Protein 6HG6 (pdb70)

Secondary structure (DSSP, 8-state):
-----TTTTSS--EEESTTSS-EEESEEEE-SSS-STTS-HHHHHHHHHHHHHTT--EEE--TT-TTTTTHHHHHHHHHIIIIIGGGGGG-EEEEEESS--SSSTTSSSS-HHHHHHHHHHHHHHHT-S-EEEEEE-S--TTS-HHHHHHHHHHHHHTTSEEEEEEES--HHHHHHHHHHHHHTT--EEEEEEE-BTTB-HHHHSSHHHHHHHTT-EEEEE-TTTTTTTSSTT------HHHHHHHHHHHHHHHHTT--HHHHHHHHHTSSTT--EEEE--SSHHHHHHHGGGGG-----HHHHHHHHHHH--

InterPro domains:
  IPR005399 Potassium channel, voltage-dependent, beta subunit, KCNAB-related [PTHR43150] (3-328)
  IPR023210 NADP-dependent oxidoreductase domain [PF00248] (28-329)
  IPR036812 NAD(P)-dependent oxidoreductase domain superfamily [G3DSA:3.20.20.100] (15-331)
  IPR036812 NAD(P)-dependent oxidoreductase domain superfamily [SSF51430] (13-329)

Nearest PDB structures (foldseek):
  6hg6-assembly1_A  TM=1.003E+00  e=7.720E-64  Clostridium beijerinckii
  3n6q-assembly1_C  TM=9.900E-01  e=1.114E-44  Escherichia coli DH5[alpha]
  4ast-assembly1_E  TM=9.911E-01  e=2.943E-44  Escherichia coli K-12
  4ast-assembly1_D  TM=9.892E-01  e=5.518E-44  Escherichia coli K-12
  4ast-assembly1_A  TM=9.847E-01  e=2.581E-43  Escherichia coli K-12

Radius of gyration: 19.07 Å; Cα contacts (8 Å, |Δi|>4): 648; chains: 1; bounding box: 57×48×45 Å

Sequence (313 aa):
KYQASKNRYNEMKYSKCGESGLKLPMISFGLWHNFGSNADYNNMKELCFTAFDNGITHFDLANNYGPVPGSAEEENFGRILRDDLATYRDELLISTKAGYKMWEGPYGDFGSRKYILASLDQSLKKRMGLEEYVDIFYHHRMDPDTPLEEESMMALDTAVKSSGKALYAGISNYNGETMEKAAAILNNEELKCPFVINQNRYSIFDRTIENNGLKRAAKENGKGIIAFSSPLAQGTLTDKYLSGILTEKKLEQIRRLNNIALNRGQTLAQMALSWVLKDSEVTSVLIGASKPSQIIENVGIVHKIGFTDEELMMIDEISSAN

CATH classification: 3.20.20.100

Structure (mmCIF, N/CA/C/O backbone):
data_6HG6
#
_entry.id   6HG6
#
_cell.length_a   109.165
_cell.length_b   109.165
_cell.length_c   72.157
_cell.angle_alpha   90.00
_cell.angle_beta   90.00
_cell.angle_gamma   90.00
#
_symmetry.space_group_name_H-M   'I 4'
#
loop_
_entity.id
_entity.type
_entity.pdbx_description
1 polymer 'L-glyceraldehyde 3-phosphate reductase'
2 non-polymer 'NADPH DIHYDRO-NICOTINAMIDE-ADENINE-DINUCLEOTIDE PHOSPHATE'
3 non-polymer 1,2-ETHANEDIOL
4 water water
#
loop_
_atom_site.group_PDB
_atom_site.id
_atom_site.type_symbol
_atom_site.label_atom_id
_atom_site.label_alt_id
_atom_site.label_comp_id
_atom_site.label_asym_id
_atom_site.label_entity_id
_atom_site.label_seq_id
_atom_site.pdbx_PDB_ins_code
_atom_site.Cartn_x
_atom_site.Cartn_y
_atom_site.Cartn_z
_atom_site.occupancy
_atom_site.B_iso_or_equiv
_atom_site.auth_seq_id
_atom_site.auth_comp_id
_atom_site.auth_asym_id
_atom_site.auth_atom_id
_atom_site.pdbx_PDB_model_num
ATOM 1 N N . LYS A 1 2 ? 75.555 73.953 22.068 1.00 53.22 2 LYS A N 1
ATOM 2 C CA . LYS A 1 2 ? 76.836 74.713 22.284 1.00 53.45 2 LYS A CA 1
ATOM 3 C C . LYS A 1 2 ? 77.399 75.136 20.921 1.00 49.07 2 LYS A C 1
ATOM 4 O O . LYS A 1 2 ? 77.762 76.320 20.789 1.00 50.43 2 LYS A O 1
ATOM 10 N N . TYR A 1 3 ? 77.498 74.218 19.949 1.00 44.92 3 TYR A N 1
ATOM 11 C CA . TYR A 1 3 ? 77.970 74.588 18.587 1.00 40.15 3 TYR A CA 1
ATOM 12 C C . TYR A 1 3 ? 76.906 75.457 17.926 1.00 38.73 3 TYR A C 1
ATOM 13 O O . TYR A 1 3 ? 75.765 75.072 17.889 1.00 38.20 3 TYR A O 1
ATOM 22 N N . GLN A 1 4 ? 77.307 76.604 17.417 1.00 38.42 4 GLN A N 1
ATOM 23 C CA . GLN A 1 4 ? 76.420 77.507 16.643 1.00 37.50 4 GLN A CA 1
ATOM 24 C C . GLN A 1 4 ? 77.194 77.848 15.384 1.00 33.98 4 GLN A C 1
ATOM 25 O O . GLN A 1 4 ? 78.308 78.368 15.496 1.00 32.05 4 GLN A O 1
ATOM 31 N N . ALA A 1 5 ? 76.626 77.480 14.250 1.00 30.74 5 ALA A N 1
ATOM 32 C CA . ALA A 1 5 ? 77.277 77.647 12.947 1.00 29.76 5 ALA A CA 1
ATOM 33 C C . ALA A 1 5 ? 77.576 79.127 12.779 1.00 30.24 5 ALA A C 1
ATOM 34 O O . ALA A 1 5 ? 76.825 79.968 13.300 1.00 30.64 5 ALA A O 1
ATOM 36 N N . SER A 1 6 ? 78.733 79.406 12.202 1.00 30.02 6 SER A N 1
ATOM 37 C CA . SER A 1 6 ? 79.180 80.776 11.923 1.00 31.48 6 SER A CA 1
ATOM 38 C C . SER A 1 6 ? 78.124 81.513 11.086 1.00 31.89 6 SER A C 1
ATOM 39 O O . SER A 1 6 ? 77.739 80.993 10.051 1.00 29.63 6 SER A O 1
ATOM 42 N N . LYS A 1 7 ? 77.760 82.727 11.481 1.00 34.97 7 LYS A N 1
ATOM 43 C CA . LYS A 1 7 ? 76.837 83.576 10.695 1.00 37.19 7 LYS A CA 1
ATOM 44 C C . LYS A 1 7 ? 77.486 83.957 9.353 1.00 36.32 7 LYS A C 1
ATOM 45 O O . LYS A 1 7 ? 76.756 84.284 8.428 1.00 37.26 7 LYS A O 1
ATOM 51 N N . ASN A 1 8 ? 78.804 83.863 9.220 1.00 35.06 8 ASN A N 1
ATOM 52 C CA . ASN A 1 8 ? 79.532 84.230 7.975 1.00 34.53 8 ASN A CA 1
ATOM 53 C C . ASN A 1 8 ? 79.731 83.018 7.064 1.00 31.22 8 ASN A C 1
ATOM 54 O O . ASN A 1 8 ? 80.404 83.152 6.052 1.00 30.33 8 ASN A O 1
ATOM 59 N N . ARG A 1 9 ? 79.141 81.864 7.357 1.00 27.90 9 ARG A N 1
ATOM 60 C CA . ARG A 1 9 ? 79.496 80.617 6.636 1.00 26.27 9 ARG A CA 1
ATOM 61 C C . ARG A 1 9 ? 79.135 80.653 5.152 1.00 25.80 9 ARG A C 1
ATOM 62 O O . ARG A 1 9 ? 79.761 79.914 4.427 1.00 25.23 9 ARG A O 1
ATOM 70 N N . TYR A 1 10 ? 78.248 81.535 4.675 1.00 26.39 10 TYR A N 1
ATOM 71 C CA . TYR A 1 10 ? 77.923 81.568 3.231 1.00 26.34 10 TYR A CA 1
ATOM 72 C C . TYR A 1 10 ? 78.593 82.764 2.552 1.00 28.90 10 TYR A C 1
ATOM 73 O O . TYR A 1 10 ? 78.324 82.991 1.392 1.00 29.94 10 TYR A O 1
ATOM 82 N N . ASN A 1 11 ? 79.479 83.474 3.225 1.00 31.27 11 ASN A N 1
ATOM 83 C CA . ASN A 1 11 ? 80.063 84.720 2.666 1.00 33.73 11 ASN A CA 1
ATOM 84 C C . ASN A 1 11 ? 81.139 84.477 1.606 1.00 34.38 11 ASN A C 1
ATOM 85 O O . ASN A 1 11 ? 81.288 85.370 0.748 1.00 34.85 11 ASN A O 1
ATOM 90 N N . GLU A 1 12 ? 81.846 83.350 1.617 1.00 33.68 12 GLU A N 1
ATOM 91 C CA . GLU A 1 12 ? 83.033 83.181 0.734 1.00 35.65 12 GLU A CA 1
ATOM 92 C C . GLU A 1 12 ? 82.915 81.974 -0.179 1.00 32.94 12 GLU A C 1
ATOM 93 O O . GLU A 1 12 ? 83.341 82.061 -1.332 1.00 33.11 12 GLU A O 1
ATOM 99 N N . MET A 1 13 ? 82.410 80.860 0.334 1.00 30.39 13 MET A N 1
ATOM 100 C CA . MET A 1 13 ? 82.377 79.620 -0.460 1.00 28.22 13 MET A CA 1
ATOM 101 C C . MET A 1 13 ? 81.570 79.882 -1.737 1.00 28.32 13 MET A C 1
ATOM 102 O O . MET A 1 13 ? 80.617 80.652 -1.694 1.00 27.68 13 MET A O 1
ATOM 107 N N . LYS A 1 14 ? 81.942 79.277 -2.851 1.00 28.50 14 LYS A N 1
ATOM 108 C CA . LYS A 1 14 ? 81.123 79.298 -4.090 1.00 29.09 14 LYS A CA 1
ATOM 109 C C . LYS A 1 14 ? 80.383 77.964 -4.219 1.00 26.15 14 LYS A C 1
ATOM 110 O O . LYS A 1 14 ? 80.898 76.941 -3.749 1.00 24.49 14 LYS A O 1
ATOM 116 N N . TYR A 1 15 ? 79.196 77.994 -4.817 1.00 24.55 15 TYR A N 1
ATOM 117 C CA . TYR A 1 15 ? 78.279 76.841 -4.984 1.00 23.28 15 TYR A CA 1
ATOM 118 C C . TYR A 1 15 ? 78.010 76.662 -6.469 1.00 23.78 15 TYR A C 1
ATOM 119 O O . TYR A 1 15 ? 77.839 77.686 -7.177 1.00 25.84 15 TYR A O 1
ATOM 128 N N . SER A 1 16 ? 78.064 75.425 -6.945 1.00 23.13 16 SER A N 1
ATOM 129 C CA . SER A 1 16 ? 77.957 75.114 -8.387 1.00 23.11 16 SER A CA 1
ATOM 130 C C . SER A 1 16 ? 76.846 74.107 -8.614 1.00 21.87 16 SER A C 1
ATOM 131 O O . SER A 1 16 ? 76.754 73.124 -7.873 1.00 20.83 16 SER A O 1
ATOM 134 N N . LYS A 1 17 ? 76.086 74.342 -9.675 1.00 23.08 17 LYS A N 1
ATOM 135 C CA . LYS A 1 17 ? 75.051 73.394 -10.090 1.00 23.16 17 LYS A CA 1
ATOM 136 C C . LYS A 1 17 ? 75.688 72.053 -10.464 1.00 22.99 17 LYS A C 1
ATOM 137 O O . LYS A 1 17 ? 76.753 72.018 -11.107 1.00 24.04 17 LYS A O 1
ATOM 143 N N . CYS A 1 18 ? 75.017 71.007 -10.076 1.00 22.97 18 CYS A N 1
ATOM 144 C CA . CYS A 1 18 ? 75.331 69.607 -10.427 1.00 23.68 18 CYS A CA 1
ATOM 145 C C . CYS A 1 18 ? 74.903 69.381 -11.869 1.00 24.28 18 CYS A C 1
ATOM 146 O O . CYS A 1 18 ? 73.803 68.884 -12.068 1.00 24.14 18 CYS A O 1
ATOM 149 N N . GLY A 1 19 ? 75.758 69.745 -12.830 1.00 25.69 19 GLY A N 1
ATOM 150 C CA . GLY A 1 19 ? 75.363 69.739 -14.239 1.00 27.66 19 GLY A CA 1
ATOM 151 C C . GLY A 1 19 ? 74.154 70.652 -14.441 1.00 29.35 19 GLY A C 1
ATOM 152 O O . GLY A 1 19 ? 74.231 71.821 -14.036 1.00 30.03 19 GLY A O 1
ATOM 153 N N . GLU A 1 20 ? 73.056 70.136 -14.990 1.00 29.85 20 GLU A N 1
ATOM 154 C CA . GLU A 1 20 ? 71.870 70.960 -15.341 1.00 32.07 20 GLU A CA 1
ATOM 155 C C . GLU A 1 20 ? 70.984 71.196 -14.104 1.00 30.43 20 GLU A C 1
ATOM 156 O O . GLU A 1 20 ? 70.234 72.157 -14.105 1.00 33.53 20 GLU A O 1
ATOM 162 N N . SER A 1 21 ? 71.156 70.439 -13.048 1.00 26.79 21 SER A N 1
ATOM 163 C CA . SER A 1 21 ? 70.299 70.457 -11.836 1.00 24.82 21 SER A CA 1
ATOM 164 C C . SER A 1 21 ? 70.358 71.770 -11.053 1.00 25.04 21 SER A C 1
ATOM 165 O O . SER A 1 21 ? 71.422 72.458 -11.022 1.00 25.78 21 SER A O 1
ATOM 168 N N . GLY A 1 22 ? 69.283 72.047 -10.313 1.00 23.08 22 GLY A N 1
ATOM 169 C CA . GLY A 1 22 ? 69.236 73.156 -9.355 1.00 22.68 22 GLY A CA 1
ATOM 170 C C . GLY A 1 22 ? 69.951 72.788 -8.062 1.00 21.17 22 GLY A C 1
ATOM 171 O O . GLY A 1 22 ? 70.106 73.660 -7.216 1.00 21.14 22 GLY A O 1
ATOM 172 N N . LEU A 1 23 ? 70.373 71.530 -7.914 1.00 19.78 23 LEU A N 1
ATOM 173 C CA . LEU A 1 23 ? 71.135 71.096 -6.730 1.00 19.28 23 LEU A CA 1
ATOM 174 C C . LEU A 1 23 ? 72.545 71.682 -6.863 1.00 20.57 23 LEU A C 1
ATOM 175 O O . LEU A 1 23 ? 73.239 71.348 -7.831 1.00 21.19 23 LEU A O 1
ATOM 180 N N . LYS A 1 24 ? 72.973 72.457 -5.885 1.00 20.61 24 LYS A N 1
ATOM 181 C CA . LYS A 1 24 ? 74.324 73.038 -5.922 1.00 21.65 24 LYS A CA 1
ATOM 182 C C . LYS A 1 24 ? 75.194 72.406 -4.860 1.00 22.31 24 LYS A C 1
ATOM 183 O O . LYS A 1 24 ? 74.723 72.155 -3.723 1.00 21.85 24 LYS A O 1
ATOM 189 N N . LEU A 1 25 ? 76.426 72.095 -5.255 1.00 22.17 25 LEU A N 1
ATOM 190 C CA . LEU A 1 25 ? 77.432 71.611 -4.307 1.00 22.26 25 LEU A CA 1
ATOM 191 C C . LEU A 1 25 ? 78.348 72.799 -4.001 1.00 21.51 25 LEU A C 1
ATOM 192 O O . LEU A 1 25 ? 78.603 73.650 -4.856 1.00 22.44 25 LEU A O 1
ATOM 197 N N . PRO A 1 26 ? 78.938 72.849 -2.794 1.00 20.73 26 PRO A N 1
ATOM 198 C CA . PRO A 1 26 ? 80.032 73.782 -2.531 1.00 21.21 26 PRO A CA 1
ATOM 199 C C . PRO A 1 26 ? 81.179 73.339 -3.459 1.00 21.33 26 PRO A C 1
ATOM 200 O O . PRO A 1 26 ? 81.323 72.140 -3.705 1.00 20.17 26 PRO A O 1
ATOM 204 N N . MET A 1 27 ? 82.015 74.260 -3.902 1.00 22.77 27 MET A N 1
ATOM 205 C CA . MET A 1 27 ? 83.131 73.894 -4.799 1.00 24.88 27 MET A CA 1
ATOM 206 C C . MET A 1 27 ? 84.119 73.004 -4.051 1.00 23.38 27 MET A C 1
ATOM 207 O O . MET A 1 27 ? 84.784 72.223 -4.720 1.00 23.54 27 MET A O 1
ATOM 212 N N . ILE A 1 28 ? 84.148 73.093 -2.728 1.00 23.23 28 ILE A N 1
ATOM 213 C CA . ILE A 1 28 ? 84.878 72.149 -1.833 1.00 24.56 28 ILE A CA 1
ATOM 214 C C . ILE A 1 28 ? 83.838 71.376 -1.024 1.00 22.42 28 ILE A C 1
ATOM 215 O O . ILE A 1 28 ? 83.086 72.011 -0.320 1.00 21.32 28 ILE A O 1
ATOM 220 N N . SER A 1 29 ? 83.849 70.050 -1.141 1.00 21.51 29 SER A N 1
ATOM 221 C CA . SER A 1 29 ? 83.035 69.106 -0.352 1.00 20.08 29 SER A CA 1
ATOM 222 C C . SER A 1 29 ? 83.959 68.386 0.620 1.00 20.48 29 SER A C 1
ATOM 223 O O . SER A 1 29 ? 85.184 68.233 0.292 1.00 20.29 29 SER A O 1
ATOM 226 N N . PHE A 1 30 ? 83.382 67.873 1.709 1.00 19.20 30 PHE A N 1
ATOM 227 C CA . PHE A 1 30 ? 84.163 67.231 2.773 1.00 19.75 30 PHE A CA 1
ATOM 228 C C . PHE A 1 30 ? 83.811 65.748 2.822 1.00 18.71 30 PHE A C 1
ATOM 229 O O . PHE A 1 30 ? 82.635 65.399 2.956 1.00 17.60 30 PHE A O 1
ATOM 237 N N . GLY A 1 31 ? 84.829 64.904 2.750 1.00 19.17 31 GLY A N 1
ATOM 238 C CA . GLY A 1 31 ? 84.637 63.446 2.761 1.00 19.18 31 GLY A CA 1
ATOM 239 C C . GLY A 1 31 ? 85.079 62.820 4.059 1.00 19.40 31 GLY A C 1
ATOM 240 O O . GLY A 1 31 ? 86.072 63.304 4.655 1.00 20.39 31 GLY A O 1
ATOM 241 N N . LEU A 1 32 ? 84.411 61.736 4.470 1.00 19.36 32 LEU A N 1
ATOM 242 C CA . LEU A 1 32 ? 84.712 61.074 5.756 1.00 20.65 32 LEU A CA 1
ATOM 243 C C . LEU A 1 32 ? 85.402 59.723 5.531 1.00 22.49 32 LEU A C 1
ATOM 244 O O . LEU A 1 32 ? 85.414 58.883 6.457 1.00 21.90 32 LEU A O 1
ATOM 249 N N . TRP A 1 33 ? 85.992 59.512 4.351 1.00 24.69 33 TRP A N 1
ATOM 250 C CA . TRP A 1 33 ? 86.726 58.258 4.022 1.00 26.78 33 TRP A CA 1
ATOM 251 C C . TRP A 1 33 ? 87.771 57.952 5.085 1.00 28.10 33 TRP A C 1
ATOM 252 O O . TRP A 1 33 ? 87.885 56.762 5.476 1.00 27.67 33 TRP A O 1
ATOM 263 N N . HIS A 1 34 ? 88.533 58.959 5.515 1.00 27.74 34 HIS A N 1
ATOM 264 C CA . HIS A 1 34 ? 89.519 58.793 6.598 1.00 29.93 34 HIS A CA 1
ATOM 265 C C . HIS A 1 34 ? 89.258 59.755 7.753 1.00 28.10 34 HIS A C 1
ATOM 266 O O . HIS A 1 34 ? 88.682 60.833 7.518 1.00 26.78 34 HIS A O 1
ATOM 273 N N . ASN A 1 35 ? 89.680 59.324 8.940 1.00 27.12 35 ASN A N 1
ATOM 274 C CA . ASN A 1 35 ? 89.755 60.071 10.223 1.00 28.14 35 ASN A CA 1
ATOM 275 C C . ASN A 1 35 ? 88.389 60.136 10.917 1.00 25.65 35 ASN A C 1
ATOM 276 O O . ASN A 1 35 ? 88.280 60.903 11.870 1.00 25.18 35 ASN A O 1
ATOM 281 N N . PHE A 1 36 ? 87.413 59.301 10.534 1.00 23.92 36 PHE A N 1
ATOM 282 C CA . PHE A 1 36 ? 86.078 59.251 11.186 1.00 22.89 36 PHE A CA 1
ATOM 283 C C . PHE A 1 36 ? 85.728 57.839 11.649 1.00 22.55 36 PHE A C 1
ATOM 284 O O . PHE A 1 36 ? 84.536 57.566 11.905 1.00 21.95 36 PHE A O 1
ATOM 292 N N . GLY A 1 37 ? 86.734 56.987 11.750 1.00 23.52 37 GLY A N 1
ATOM 293 C CA . GLY A 1 37 ? 86.544 55.568 12.081 1.00 23.85 37 GLY A CA 1
ATOM 294 C C . GLY A 1 37 ? 86.547 55.281 13.564 1.00 25.10 37 GLY A C 1
ATOM 295 O O . GLY A 1 37 ? 86.539 56.200 14.428 1.00 25.64 37 GLY A O 1
ATOM 296 N N . SER A 1 38 ? 86.575 53.995 13.864 1.00 25.75 38 SER A N 1
ATOM 297 C CA . SER A 1 38 ? 86.492 53.457 15.235 1.00 27.39 38 SER A CA 1
ATOM 298 C C . SER A 1 38 ? 87.573 54.044 16.127 1.00 30.35 38 SER A C 1
ATOM 299 O O . SER A 1 38 ? 87.323 54.165 17.336 1.00 32.93 38 SER A O 1
ATOM 302 N N . ASN A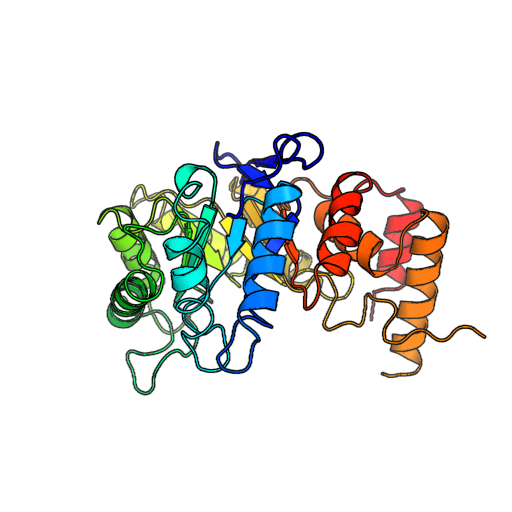 1 39 ? 88.764 54.267 15.567 1.00 32.23 39 ASN A N 1
ATOM 303 C CA . ASN A 1 39 ? 89.976 54.715 16.308 1.00 35.22 39 ASN A CA 1
ATOM 304 C C . ASN A 1 39 ? 90.091 56.243 16.352 1.00 35.05 39 ASN A C 1
ATOM 305 O O . ASN A 1 39 ? 90.999 56.709 17.023 1.00 37.13 39 ASN A O 1
ATOM 310 N N . ALA A 1 40 ? 89.186 56.974 15.702 1.00 34.01 40 ALA A N 1
ATOM 311 C CA . ALA A 1 40 ? 89.219 58.453 15.614 1.00 34.27 40 ALA A CA 1
ATOM 312 C C . ALA A 1 40 ? 88.760 59.077 16.940 1.00 35.32 40 ALA A C 1
ATOM 313 O O . ALA A 1 40 ? 88.009 58.471 17.696 1.00 36.04 40 ALA A O 1
ATOM 315 N N . ASP A 1 41 ? 89.287 60.248 17.242 1.00 36.66 41 ASP A N 1
ATOM 316 C CA . ASP A 1 41 ? 88.916 61.017 18.444 1.00 38.34 41 ASP A CA 1
ATOM 317 C C . ASP A 1 41 ? 87.616 61.762 18.120 1.00 35.67 41 ASP A C 1
ATOM 318 O O . ASP A 1 41 ? 87.586 62.502 17.111 1.00 33.33 41 ASP A O 1
ATOM 323 N N . TYR A 1 42 ? 86.607 61.618 18.961 1.00 35.39 42 TYR A N 1
ATOM 324 C CA . TYR A 1 42 ? 85.269 62.205 18.722 1.00 35.73 42 TYR A CA 1
ATOM 325 C C . TYR A 1 42 ? 85.316 63.746 18.696 1.00 34.89 42 TYR A C 1
ATOM 326 O O . TYR A 1 42 ? 84.657 64.349 17.824 1.00 32.18 42 TYR A O 1
ATOM 335 N N . ASN A 1 43 ? 86.001 64.371 19.644 1.00 36.51 43 ASN A N 1
ATOM 336 C CA . ASN A 1 43 ? 86.138 65.858 19.667 1.00 37.92 43 ASN A CA 1
ATOM 337 C C . ASN A 1 43 ? 86.816 66.355 18.377 1.00 35.73 43 ASN A C 1
ATOM 338 O O . ASN A 1 43 ? 86.353 67.389 17.851 1.00 34.29 43 ASN A O 1
ATOM 343 N N . ASN A 1 44 ? 87.807 65.637 17.828 1.00 34.77 44 ASN A N 1
ATOM 344 C CA . ASN A 1 44 ? 88.461 66.057 16.564 1.00 34.26 44 ASN A CA 1
ATOM 345 C C . ASN A 1 44 ? 87.464 65.922 15.406 1.00 30.59 44 ASN A C 1
ATOM 346 O O . ASN A 1 44 ? 87.434 66.820 14.570 1.00 28.84 44 ASN A O 1
ATOM 351 N N . MET A 1 45 ? 86.695 64.829 15.334 1.00 28.56 45 MET A N 1
ATOM 352 C CA . MET A 1 45 ? 85.727 64.638 14.223 1.00 27.08 45 MET A CA 1
ATOM 353 C C . MET A 1 45 ? 84.706 65.774 14.249 1.00 26.72 45 MET A C 1
ATOM 354 O O . MET A 1 45 ? 84.390 66.294 13.173 1.00 24.85 45 MET A O 1
ATOM 359 N N . LYS A 1 46 ? 84.168 66.090 15.424 1.00 28.42 46 LYS A N 1
ATOM 360 C CA . LYS A 1 46 ? 83.200 67.211 15.565 1.00 30.25 46 LYS A CA 1
ATOM 361 C C . LYS A 1 46 ? 83.829 68.489 15.058 1.00 30.28 46 LYS A C 1
ATOM 362 O O . LYS A 1 46 ? 83.180 69.168 14.264 1.00 28.85 46 LYS A O 1
ATOM 368 N N . GLU A 1 47 ? 85.043 68.805 15.507 1.00 31.80 47 GLU A N 1
ATOM 369 C CA . GLU A 1 47 ? 85.720 70.065 15.127 1.00 32.49 47 GLU A CA 1
ATOM 370 C C . GLU A 1 47 ? 85.939 70.089 13.628 1.00 29.26 47 GLU A C 1
ATOM 371 O O . GLU A 1 47 ? 85.825 71.181 13.031 1.00 28.42 47 GLU A O 1
ATOM 377 N N . LEU A 1 48 ? 86.219 68.951 13.006 1.00 26.97 48 LEU A N 1
ATOM 378 C CA . LEU A 1 48 ? 86.444 68.940 11.541 1.00 25.75 48 LEU A CA 1
ATOM 379 C C . LEU A 1 48 ? 85.125 69.291 10.838 1.00 24.11 48 LEU A C 1
ATOM 380 O O . LEU A 1 48 ? 85.140 70.130 9.919 1.00 23.23 48 LEU A O 1
ATOM 385 N N . CYS A 1 49 ? 84.029 68.701 11.275 1.00 23.59 49 CYS A N 1
ATOM 386 C CA . CYS A 1 49 ? 82.696 68.954 10.672 1.00 22.75 49 CYS A CA 1
ATOM 387 C C . CYS A 1 49 ? 82.291 70.411 10.887 1.00 22.90 49 CYS A C 1
ATOM 388 O O . CYS A 1 49 ? 81.834 71.017 9.938 1.00 21.47 49 CYS A O 1
ATOM 391 N N . PHE A 1 50 ? 82.428 70.911 12.102 1.00 23.50 50 PHE A N 1
ATOM 392 C CA . PHE A 1 50 ? 82.079 72.286 12.471 1.00 24.96 50 PHE A CA 1
ATOM 393 C C . PHE A 1 50 ? 82.928 73.237 11.627 1.00 25.01 50 PHE A C 1
ATOM 394 O O . PHE A 1 50 ? 82.394 74.244 11.120 1.00 24.85 50 PHE A O 1
ATOM 402 N N . THR A 1 51 ? 84.234 72.975 11.512 1.00 24.78 51 THR A N 1
ATOM 403 C CA . THR A 1 51 ? 85.127 73.834 10.702 1.00 25.06 51 THR A CA 1
ATOM 404 C C . THR A 1 51 ? 84.642 73.830 9.251 1.00 23.54 51 THR A C 1
ATOM 405 O O . THR A 1 51 ? 84.535 74.905 8.672 1.00 23.81 51 THR A O 1
ATOM 409 N N . ALA A 1 52 ? 84.293 72.672 8.704 1.00 22.70 52 ALA A N 1
ATOM 410 C CA . ALA A 1 52 ? 83.846 72.538 7.313 1.00 21.54 52 ALA A CA 1
ATOM 411 C C . ALA A 1 52 ? 82.601 73.420 7.102 1.00 21.16 52 ALA A C 1
ATOM 412 O O . ALA A 1 52 ? 82.594 74.289 6.213 1.00 21.14 52 ALA A O 1
ATOM 414 N N . PHE A 1 53 ? 81.587 73.221 7.933 1.00 20.69 53 PHE A N 1
ATOM 415 C CA . PHE A 1 53 ? 80.300 73.941 7.786 1.00 20.67 53 PHE A CA 1
ATOM 416 C C . PHE A 1 53 ? 80.508 75.433 8.023 1.00 21.75 53 PHE A C 1
ATOM 417 O O . PHE A 1 53 ? 79.896 76.241 7.308 1.00 21.71 53 PHE A O 1
ATOM 425 N N . ASP A 1 54 ? 81.333 75.825 8.998 1.00 22.92 54 ASP A N 1
ATOM 426 C CA . ASP A 1 54 ? 81.558 77.253 9.303 1.00 24.55 54 ASP A CA 1
ATOM 427 C C . ASP A 1 54 ? 82.176 77.966 8.099 1.00 24.59 54 ASP A C 1
ATOM 428 O O . ASP A 1 54 ? 82.087 79.184 8.067 1.00 24.95 54 ASP A O 1
ATOM 433 N N . ASN A 1 55 ? 82.859 77.221 7.214 1.00 24.51 55 ASN A N 1
ATOM 434 C CA . ASN A 1 55 ? 83.555 77.755 6.007 1.00 24.93 55 ASN A CA 1
ATOM 435 C C . ASN A 1 55 ? 82.717 77.517 4.749 1.00 24.26 55 ASN A C 1
ATOM 436 O O . ASN A 1 55 ? 83.247 77.677 3.634 1.00 24.53 55 ASN A O 1
ATOM 441 N N . GLY A 1 56 ? 81.447 77.146 4.920 1.00 23.22 56 GLY A N 1
ATOM 442 C CA . GLY A 1 56 ? 80.478 77.023 3.814 1.00 22.27 56 GLY A CA 1
ATOM 443 C C . GLY A 1 56 ? 80.476 75.697 3.133 1.00 21.13 56 GLY A C 1
ATOM 444 O O . GLY A 1 56 ? 79.730 75.558 2.158 1.00 21.11 56 GLY A O 1
ATOM 445 N N . ILE A 1 57 ? 81.196 74.698 3.653 1.00 20.56 57 ILE A N 1
ATOM 446 C CA . ILE A 1 57 ? 81.132 73.328 3.106 1.00 19.75 57 ILE A CA 1
ATOM 447 C C . ILE A 1 57 ? 79.820 72.710 3.594 1.00 19.73 57 ILE A C 1
ATOM 448 O O . ILE A 1 57 ? 79.686 72.396 4.787 1.00 20.19 57 ILE A O 1
ATOM 453 N N . THR A 1 58 ? 78.871 72.540 2.673 1.00 19.46 58 THR A N 1
ATOM 454 C CA . THR A 1 58 ? 77.520 72.067 3.014 1.00 19.71 58 THR A CA 1
ATOM 455 C C . THR A 1 58 ? 77.367 70.595 2.673 1.00 19.48 58 THR A C 1
ATOM 456 O O . THR A 1 58 ? 76.242 70.053 2.888 1.00 21.45 58 THR A O 1
ATOM 460 N N . HIS A 1 59 ? 78.359 70.010 2.030 1.00 18.51 59 HIS A N 1
ATOM 461 C CA . HIS A 1 59 ? 78.250 68.624 1.537 1.00 17.85 59 HIS A CA 1
ATOM 462 C C . HIS A 1 59 ? 79.241 67.742 2.278 1.00 18.13 59 HIS A C 1
ATOM 463 O O . HIS A 1 59 ? 80.445 68.039 2.244 1.00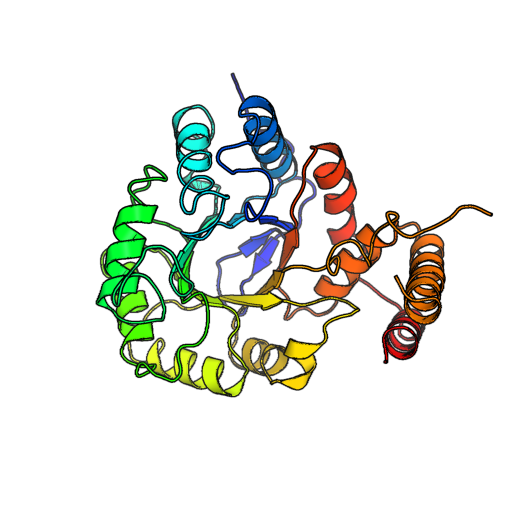 18.63 59 HIS A O 1
ATOM 470 N N . PHE A 1 60 ? 78.697 66.746 2.971 1.00 17.76 60 PHE A N 1
ATOM 471 C CA . PHE A 1 60 ? 79.421 65.688 3.693 1.00 18.63 60 PHE A CA 1
ATOM 472 C C . PHE A 1 60 ? 79.200 64.387 2.935 1.00 17.84 60 PHE A C 1
ATOM 473 O O . PHE A 1 60 ? 78.041 63.964 2.752 1.00 16.71 60 PHE A O 1
ATOM 481 N N . ASP A 1 61 ? 80.302 63.777 2.517 1.00 17.48 61 ASP A N 1
ATOM 482 C CA . ASP A 1 61 ? 80.267 62.550 1.685 1.00 17.48 61 ASP A CA 1
ATOM 483 C C . ASP A 1 61 ? 80.683 61.360 2.537 1.00 17.10 61 ASP A C 1
ATOM 484 O O . ASP A 1 61 ? 81.765 61.361 3.138 1.00 17.18 61 ASP A O 1
ATOM 489 N N . LEU A 1 62 ? 79.810 60.374 2.588 1.00 16.63 62 LEU A N 1
ATOM 490 C CA . LEU A 1 62 ? 80.054 59.097 3.268 1.00 17.52 62 LEU A CA 1
ATOM 491 C C . LEU A 1 62 ? 79.817 57.955 2.302 1.00 16.97 62 LEU A C 1
ATOM 492 O O . LEU A 1 62 ? 79.426 58.162 1.130 1.00 17.53 62 LEU A O 1
ATOM 497 N N . ALA A 1 63 ? 80.101 56.767 2.793 1.00 17.62 63 ALA A N 1
ATOM 498 C CA . ALA A 1 63 ? 79.821 55.491 2.136 1.00 17.09 63 ALA A CA 1
ATOM 499 C C . ALA A 1 63 ? 79.595 54.517 3.284 1.00 16.99 63 ALA A C 1
ATOM 500 O O . ALA A 1 63 ? 80.104 54.729 4.419 1.00 16.31 63 ALA A O 1
ATOM 502 N N . ASN A 1 64 ? 78.890 53.459 2.962 1.00 17.07 64 ASN A N 1
ATOM 503 C CA . ASN A 1 64 ? 78.608 52.422 3.969 1.00 17.21 64 ASN A CA 1
ATOM 504 C C . ASN A 1 64 ? 79.907 51.984 4.653 1.00 18.19 64 ASN A C 1
ATOM 505 O O . ASN A 1 64 ? 79.916 51.863 5.899 1.00 19.66 64 ASN A O 1
ATOM 510 N N . ASN A 1 65 ? 80.954 51.723 3.887 1.00 18.12 65 ASN A N 1
ATOM 511 C CA . ASN A 1 65 ? 82.144 51.012 4.383 1.00 20.47 65 ASN A CA 1
ATOM 512 C C . ASN A 1 65 ? 83.240 51.955 4.877 1.00 20.72 65 ASN A C 1
ATOM 513 O O . ASN A 1 65 ? 84.298 51.416 5.275 1.00 21.06 65 ASN A O 1
ATOM 518 N N . TYR A 1 66 ? 82.984 53.263 4.986 1.00 19.62 66 TYR A N 1
ATOM 519 C CA . TYR A 1 66 ? 84.000 54.188 5.541 1.00 20.72 66 TYR A CA 1
ATOM 520 C C . TYR A 1 66 ? 84.225 53.924 7.018 1.00 20.94 66 TYR A C 1
ATOM 521 O O . TYR A 1 66 ? 83.252 53.678 7.793 1.00 20.76 66 TYR A O 1
ATOM 530 N N . GLY A 1 67 ? 85.496 53.962 7.405 1.00 21.44 67 GLY A N 1
ATOM 531 C CA . GLY A 1 67 ? 85.975 53.742 8.777 1.00 22.54 67 GLY A CA 1
ATOM 532 C C . GLY A 1 67 ? 87.496 53.890 8.781 1.00 24.17 67 GLY A C 1
ATOM 533 O O . GLY A 1 67 ? 88.007 54.940 8.419 1.00 24.03 67 GLY A O 1
ATOM 534 N N . PRO A 1 68 ? 88.272 52.843 9.091 1.00 25.66 68 PRO A N 1
ATOM 535 C CA . PRO A 1 68 ? 87.735 51.557 9.450 1.00 25.80 68 PRO A CA 1
ATOM 536 C C . PRO A 1 68 ? 87.045 51.492 10.794 1.00 27.13 68 PRO A C 1
ATOM 537 O O . PRO A 1 68 ? 87.435 52.176 11.725 1.00 26.22 68 PRO A O 1
ATOM 541 N N . VAL A 1 69 ? 86.630 50.247 10.621 1.00 29.15 69 VAL A N 1
ATOM 542 C CA . VAL A 1 69 ? 85.526 49.327 10.779 1.00 27.69 69 VAL A CA 1
ATOM 543 C C . VAL A 1 69 ? 84.476 49.908 9.846 1.00 24.55 69 VAL A C 1
ATOM 544 O O . VAL A 1 69 ? 84.099 51.070 9.962 1.00 22.41 69 VAL A O 1
ATOM 548 N N . PRO A 1 70 ? 84.105 49.145 8.797 1.00 22.89 70 PRO A N 1
ATOM 549 C CA . PRO A 1 70 ? 83.008 49.550 7.922 1.00 21.44 70 PRO A CA 1
ATOM 550 C C . PRO A 1 70 ? 81.801 49.957 8.763 1.00 20.49 70 PRO A C 1
ATOM 551 O O . PRO A 1 70 ? 81.474 49.225 9.716 1.00 20.02 70 PRO A O 1
ATOM 555 N N . GLY A 1 71 ? 81.213 51.111 8.439 1.00 19.11 71 GLY A N 1
ATOM 556 C CA . GLY A 1 71 ? 80.058 51.671 9.140 1.00 18.49 71 GLY A CA 1
ATOM 557 C C . GLY A 1 71 ? 80.397 52.657 10.251 1.00 18.93 71 GLY A C 1
ATOM 558 O O . GLY A 1 71 ? 79.481 53.381 10.683 1.00 18.99 71 GLY A O 1
ATOM 559 N N . SER A 1 72 ? 81.629 52.681 10.739 1.00 19.16 72 SER A N 1
ATOM 560 C CA . SER A 1 72 ? 82.013 53.534 11.882 1.00 19.86 72 SER A CA 1
ATOM 561 C C . SER A 1 72 ? 81.888 55.008 11.503 1.00 18.69 72 SER A C 1
ATOM 562 O O . SER A 1 72 ? 81.505 55.796 12.373 1.00 19.18 72 SER A O 1
ATOM 565 N N . ALA A 1 73 ? 82.276 55.401 10.302 1.00 18.16 73 ALA A N 1
ATOM 566 C CA . ALA A 1 73 ? 82.196 56.822 9.904 1.00 18.37 73 ALA A CA 1
ATOM 567 C C . ALA A 1 73 ? 80.724 57.259 9.930 1.00 17.46 73 ALA A C 1
ATOM 568 O O . ALA A 1 73 ? 80.420 58.310 10.482 1.00 17.48 73 ALA A O 1
ATOM 570 N N . GLU A 1 74 ? 79.836 56.449 9.383 1.00 17.38 74 GLU A N 1
ATOM 571 C CA . GLU A 1 74 ? 78.372 56.736 9.371 1.00 17.48 74 GLU A CA 1
ATOM 572 C C . GLU A 1 74 ? 77.862 56.861 10.812 1.00 18.43 74 GLU A C 1
ATOM 573 O O . GLU A 1 74 ? 77.119 57.806 11.105 1.00 18.22 74 GLU A O 1
ATOM 579 N N A GLU A 1 75 ? 78.224 55.936 11.697 0.50 19.37 75 GLU A N 1
ATOM 580 N N B GLU A 1 75 ? 78.224 55.922 11.681 0.50 19.89 75 GLU A N 1
ATOM 581 C CA A GLU A 1 75 ? 77.784 55.979 13.111 0.50 20.40 75 GLU A CA 1
ATOM 582 C CA B GLU A 1 75 ? 77.806 55.939 13.099 0.50 21.29 75 GLU A CA 1
ATOM 583 C C A GLU A 1 75 ? 78.316 57.239 13.795 0.50 20.64 75 GLU A C 1
ATOM 584 C C B GLU A 1 75 ? 78.304 57.235 13.751 0.50 21.08 75 GLU A C 1
ATOM 585 O O A GLU A 1 75 ? 77.581 57.873 14.562 0.50 20.34 75 GLU A O 1
ATOM 586 O O B GLU A 1 75 ? 77.513 57.919 14.404 0.50 20.60 75 GLU A O 1
ATOM 597 N N . ASN A 1 76 ? 79.589 57.553 13.585 1.00 20.83 76 ASN A N 1
ATOM 598 C CA . ASN A 1 76 ? 80.184 58.770 14.165 1.00 21.24 76 ASN A CA 1
ATOM 599 C C . ASN A 1 76 ? 79.452 60.022 13.639 1.00 20.58 76 ASN A C 1
ATOM 600 O O . ASN A 1 76 ? 79.135 60.915 14.462 1.00 20.67 76 ASN A O 1
ATOM 605 N N . PHE A 1 77 ? 79.220 60.106 12.344 1.00 19.49 77 PHE A N 1
ATOM 606 C CA . PHE A 1 77 ? 78.520 61.262 11.743 1.00 19.55 77 PHE A CA 1
ATOM 607 C C . PHE A 1 77 ? 77.089 61.306 12.304 1.00 19.64 77 PHE A C 1
ATOM 608 O O . PHE A 1 77 ? 76.572 62.391 12.610 1.00 20.18 77 PHE A O 1
ATOM 616 N N . GLY A 1 78 ? 76.496 60.132 12.528 1.00 19.05 78 GLY A N 1
ATOM 617 C CA . GLY A 1 78 ? 75.156 60.061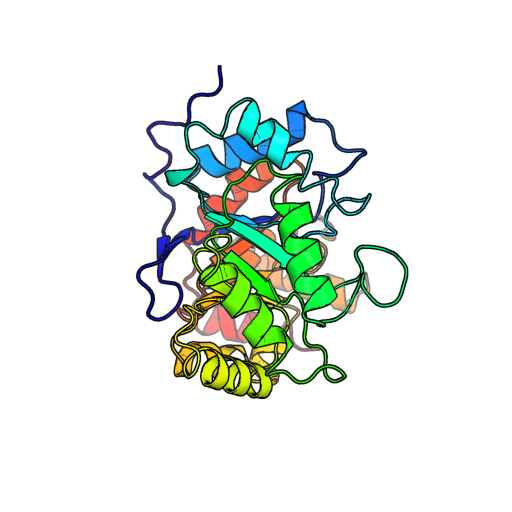 13.131 1.00 19.48 78 GLY A CA 1
ATOM 618 C C . GLY A 1 78 ? 75.155 60.715 14.499 1.00 20.19 78 GLY A C 1
ATOM 619 O O . GLY A 1 78 ? 74.205 61.414 14.847 1.00 20.39 78 GLY A O 1
ATOM 620 N N . ARG A 1 79 ? 76.192 60.474 15.292 1.00 21.95 79 ARG A N 1
ATOM 621 C CA . ARG A 1 79 ? 76.318 61.066 16.630 1.00 23.97 79 ARG A CA 1
ATOM 622 C C . ARG A 1 79 ? 76.539 62.577 16.504 1.00 23.46 79 ARG A C 1
ATOM 623 O O . ARG A 1 79 ? 75.997 63.331 17.324 1.00 23.71 79 ARG A O 1
ATOM 631 N N . ILE A 1 80 ? 77.334 63.018 15.542 1.00 22.35 80 ILE A N 1
ATOM 632 C CA . ILE A 1 80 ? 77.578 64.471 15.379 1.00 23.07 80 ILE A CA 1
ATOM 633 C C . ILE A 1 80 ? 76.246 65.154 14.988 1.00 22.64 80 ILE A C 1
ATOM 634 O O . ILE A 1 80 ? 75.941 66.265 15.519 1.00 23.45 80 ILE A O 1
ATOM 639 N N . LEU A 1 81 ? 75.475 64.504 14.137 1.00 21.73 81 LEU A N 1
ATOM 640 C CA . LEU A 1 81 ? 74.133 65.011 13.741 1.00 23.46 81 LEU A CA 1
ATOM 641 C C . LEU A 1 81 ? 73.240 65.102 14.970 1.00 24.71 81 LEU A C 1
ATOM 642 O O . LEU A 1 81 ? 72.771 66.210 15.292 1.00 25.50 81 LEU A O 1
ATOM 647 N N . ARG A 1 82 ? 73.135 64.020 15.723 1.00 26.05 82 ARG A N 1
ATOM 648 C CA . ARG A 1 82 ? 72.252 63.974 16.907 1.00 28.98 82 ARG A CA 1
ATOM 649 C C . ARG A 1 82 ? 72.669 65.065 17.898 1.00 30.33 82 ARG A C 1
ATOM 650 O O . ARG A 1 82 ? 71.794 65.713 18.492 1.00 30.89 82 ARG A O 1
ATOM 658 N N . ASP A 1 83 ? 73.965 65.232 18.137 1.00 29.75 83 ASP A N 1
ATOM 659 C CA . ASP A 1 83 ? 74.444 66.101 19.223 1.00 32.22 83 ASP A CA 1
ATOM 660 C C . ASP A 1 83 ? 74.451 67.578 18.816 1.00 31.55 83 ASP A C 1
ATOM 661 O O . ASP A 1 83 ? 74.268 68.413 19.697 1.00 31.02 83 ASP A O 1
ATOM 666 N N . ASP A 1 84 ? 74.695 67.892 17.551 1.00 30.03 84 ASP A N 1
ATOM 667 C CA . ASP A 1 84 ? 74.939 69.304 17.179 1.00 31.80 84 ASP A CA 1
ATOM 668 C C . ASP A 1 84 ? 74.463 69.674 15.778 1.00 30.92 84 ASP A C 1
ATOM 669 O O . ASP A 1 84 ? 74.080 70.834 15.616 1.00 33.35 84 ASP A O 1
ATOM 674 N N . LEU A 1 85 ? 74.625 68.822 14.780 1.00 28.29 85 LEU A N 1
ATOM 675 C CA . LEU A 1 85 ? 74.394 69.279 13.385 1.00 28.52 85 LEU A CA 1
ATOM 676 C C . LEU A 1 85 ? 72.969 69.033 12.894 1.00 29.06 85 LEU A C 1
ATOM 677 O O . LEU A 1 85 ? 72.648 69.636 11.853 1.00 28.23 85 LEU A O 1
ATOM 682 N N . ALA A 1 86 ? 72.162 68.199 13.566 1.00 28.87 86 ALA A N 1
ATOM 683 C CA . ALA A 1 86 ? 70.776 67.890 13.116 1.00 28.48 86 ALA A CA 1
ATOM 684 C C . ALA A 1 86 ? 69.997 69.205 12.941 1.00 26.71 86 ALA A C 1
ATOM 685 O O . ALA A 1 86 ? 69.137 69.254 12.045 1.00 25.27 86 ALA A O 1
ATOM 687 N N . THR A 1 87 ? 70.285 70.209 13.758 1.00 27.60 87 THR A N 1
ATOM 688 C CA . THR A 1 87 ? 69.696 71.562 13.699 1.00 28.00 87 THR A CA 1
ATOM 689 C C . THR A 1 87 ? 69.797 72.115 12.262 1.00 25.58 87 THR A C 1
ATOM 690 O O . THR A 1 87 ? 68.926 72.910 11.802 1.00 25.67 87 THR A O 1
ATOM 694 N N . TYR A 1 88 ? 70.882 71.787 11.581 1.00 22.02 88 TYR A N 1
ATOM 695 C CA . TYR A 1 88 ? 71.237 72.323 10.251 1.00 20.85 88 TYR A CA 1
ATOM 696 C C . TYR A 1 88 ? 71.007 71.301 9.161 1.00 18.90 88 TYR A C 1
ATOM 697 O O . TYR A 1 88 ? 71.552 71.479 8.058 1.00 18.79 88 TYR A O 1
ATOM 706 N N . ARG A 1 89 ? 70.263 70.238 9.431 1.00 17.98 89 ARG A N 1
ATOM 707 C CA . ARG A 1 89 ? 70.199 69.131 8.443 1.00 17.43 89 ARG A CA 1
ATOM 708 C C . ARG A 1 89 ? 69.675 69.619 7.088 1.00 17.29 89 ARG A C 1
ATOM 709 O O . ARG A 1 89 ? 70.149 69.096 6.041 1.00 17.05 89 ARG A O 1
ATOM 717 N N . ASP A 1 90 ? 68.762 70.591 7.076 1.00 17.79 90 ASP A N 1
ATOM 718 C CA . ASP A 1 90 ? 68.188 71.030 5.779 1.00 17.63 90 ASP A CA 1
ATOM 719 C C . ASP A 1 90 ? 69.165 71.959 5.032 1.00 18.32 90 ASP A C 1
ATOM 720 O O . ASP A 1 90 ? 68.866 72.367 3.933 1.00 18.13 90 ASP A O 1
ATOM 725 N N . GLU A 1 91 ? 70.261 72.340 5.665 1.00 18.25 91 GLU A N 1
ATOM 726 C CA . GLU A 1 91 ? 71.342 73.097 5.025 1.00 18.86 91 GLU A CA 1
ATOM 727 C C . GLU A 1 91 ? 72.446 72.148 4.581 1.00 18.43 91 GLU A C 1
ATOM 728 O O . GLU A 1 91 ? 73.455 72.675 4.060 1.00 18.36 91 GLU A O 1
ATOM 734 N N . LEU A 1 92 ? 72.322 70.843 4.808 1.00 17.67 92 LEU A N 1
ATOM 735 C CA . LEU A 1 92 ? 73.428 69.915 4.480 1.00 18.32 92 LEU A CA 1
ATOM 736 C C . LEU A 1 92 ? 73.029 68.990 3.354 1.00 17.25 92 LEU A C 1
ATOM 737 O O . LEU A 1 92 ? 71.881 68.615 3.271 1.00 16.59 92 LEU A O 1
ATOM 742 N N . LEU A 1 93 ? 73.983 68.612 2.532 1.00 17.17 93 LEU A N 1
ATOM 743 C CA . LEU A 1 93 ? 73.804 67.490 1.602 1.00 16.87 93 LEU A CA 1
ATOM 744 C C . LEU A 1 93 ? 74.643 66.349 2.145 1.00 15.92 93 LEU A C 1
ATOM 745 O O . LEU A 1 93 ? 75.893 66.496 2.327 1.00 16.01 93 LEU A O 1
ATOM 750 N N . ILE A 1 94 ? 73.972 65.263 2.467 1.00 14.89 94 ILE A N 1
ATOM 751 C CA . ILE A 1 94 ? 74.617 64.063 3.004 1.00 15.00 94 ILE A CA 1
ATOM 752 C C . ILE A 1 94 ? 74.471 62.957 1.979 1.00 15.74 94 ILE A C 1
ATOM 753 O O . ILE A 1 94 ? 73.359 62.703 1.488 1.00 15.70 94 ILE A O 1
ATOM 758 N N . SER A 1 95 ? 75.566 62.320 1.641 1.00 16.06 95 SER A N 1
ATOM 759 C CA . SER A 1 95 ? 75.517 61.184 0.707 1.00 16.90 95 SER A CA 1
ATOM 760 C C . SER A 1 95 ? 75.876 59.889 1.442 1.00 17.70 95 SER A C 1
ATOM 761 O O . SER A 1 95 ? 76.592 59.906 2.466 1.00 18.76 95 SER A O 1
ATOM 764 N N . THR A 1 96 ? 75.463 58.781 0.859 1.00 16.43 96 THR A N 1
ATOM 765 C CA . THR A 1 96 ? 76.104 57.491 1.181 1.00 16.54 96 THR A CA 1
ATOM 766 C C . THR A 1 96 ? 76.081 56.649 -0.101 1.00 15.69 96 THR A C 1
ATOM 767 O O . THR A 1 96 ? 75.594 57.129 -1.154 1.00 15.84 96 THR A O 1
ATOM 771 N N . LYS A 1 97 ? 76.649 55.465 -0.027 1.00 15.61 97 LYS A N 1
ATOM 772 C CA . LYS A 1 97 ? 76.893 54.615 -1.193 1.00 16.15 97 LYS A CA 1
ATOM 773 C C . LYS A 1 97 ? 76.857 53.157 -0.757 1.00 16.54 97 LYS A C 1
ATOM 774 O O . LYS A 1 97 ? 77.077 52.860 0.416 1.00 16.41 97 LYS A O 1
ATOM 780 N N . ALA A 1 98 ? 76.616 52.311 -1.741 1.00 16.91 98 ALA A N 1
ATOM 781 C CA . ALA A 1 98 ? 76.726 50.850 -1.637 1.00 16.30 98 ALA A CA 1
ATOM 782 C C . ALA A 1 98 ? 77.291 50.352 -2.965 1.00 16.88 98 ALA A C 1
ATOM 783 O O . ALA A 1 98 ? 76.890 50.874 -4.057 1.00 16.26 98 ALA A O 1
ATOM 785 N N . GLY A 1 99 ? 78.211 49.406 -2.906 1.00 17.54 99 GLY A N 1
ATOM 786 C CA . GLY A 1 99 ? 78.765 48.799 -4.131 1.00 18.36 99 GLY A CA 1
ATOM 787 C C . GLY A 1 99 ? 80.126 48.169 -3.950 1.00 19.56 99 GLY A C 1
ATOM 788 O O . GLY A 1 99 ? 80.499 47.302 -4.779 1.00 20.56 99 GLY A O 1
ATOM 789 N N . TYR A 1 100 ? 80.855 48.562 -2.903 1.00 19.71 100 TYR A N 1
ATOM 790 C CA . TYR A 1 100 ? 82.099 47.912 -2.458 1.00 20.36 100 TYR A CA 1
ATOM 791 C C . TYR A 1 100 ? 81.758 46.978 -1.299 1.00 20.70 100 TYR A C 1
ATOM 792 O O . TYR A 1 100 ? 80.580 46.863 -0.911 1.00 20.31 100 TYR A O 1
ATOM 801 N N . LYS A 1 101 ? 82.771 46.319 -0.756 1.00 21.54 101 LYS A N 1
ATOM 802 C CA . LYS A 1 101 ? 82.530 45.265 0.249 1.00 22.57 101 LYS A CA 1
ATOM 803 C C . LYS A 1 101 ? 82.146 45.933 1.564 1.00 22.41 101 LYS A C 1
ATOM 804 O O . LYS A 1 101 ? 82.894 46.819 2.048 1.00 21.73 101 LYS A O 1
ATOM 810 N N . MET A 1 102 ? 80.991 45.551 2.091 1.00 20.46 102 MET A N 1
ATOM 811 C CA . MET A 1 102 ? 80.512 46.071 3.383 1.00 20.22 102 MET A CA 1
ATOM 812 C C . MET A 1 102 ? 80.436 44.933 4.397 1.00 21.0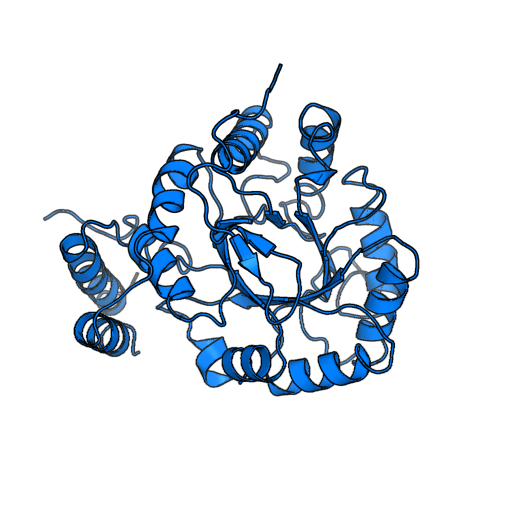1 102 MET A C 1
ATOM 813 O O . MET A 1 102 ? 80.892 45.151 5.535 1.00 22.07 102 MET A O 1
ATOM 818 N N . TRP A 1 103 ? 79.841 43.789 4.058 1.00 21.26 103 TRP A N 1
ATOM 819 C CA . TRP A 1 103 ? 79.754 42.656 5.009 1.00 22.05 103 TRP A CA 1
ATOM 820 C C . TRP A 1 103 ? 80.051 41.380 4.246 1.00 23.11 103 TRP A C 1
ATOM 821 O O . TRP A 1 103 ? 80.209 41.442 3.023 1.00 23.35 103 TRP A O 1
ATOM 832 N N . GLU A 1 104 ? 80.263 40.303 4.965 1.00 24.08 104 GLU A N 1
ATOM 833 C CA . GLU A 1 104 ? 80.714 39.052 4.328 1.00 26.51 104 GLU A CA 1
ATOM 834 C C . GLU A 1 104 ? 79.562 38.402 3.573 1.00 24.66 104 GLU A C 1
ATOM 835 O O . GLU A 1 104 ? 78.431 38.648 3.926 1.00 23.44 104 GLU A O 1
ATOM 841 N N . GLY A 1 105 ? 79.895 37.619 2.554 1.00 24.63 105 GLY A N 1
ATOM 842 C CA . GLY A 1 105 ? 78.912 36.767 1.864 1.00 24.90 105 GLY A CA 1
ATOM 843 C C . GLY A 1 105 ? 78.355 37.413 0.604 1.00 23.41 105 GLY A C 1
ATOM 844 O O . GLY A 1 105 ? 78.692 38.531 0.260 1.00 22.39 105 GLY A O 1
ATOM 845 N N . PRO A 1 106 ? 77.459 36.701 -0.113 1.00 23.48 106 PRO A N 1
ATOM 846 C CA . PRO A 1 106 ? 77.009 37.140 -1.438 1.00 23.02 106 PRO A CA 1
ATOM 847 C C . PRO A 1 106 ? 76.107 38.363 -1.518 1.00 21.26 106 PRO A C 1
ATOM 848 O O . PRO A 1 106 ? 75.875 38.853 -2.624 1.00 21.53 106 PRO A O 1
ATOM 852 N N . TYR A 1 107 ? 75.645 38.889 -0.387 1.00 20.32 107 TYR A N 1
ATOM 853 C CA . TYR A 1 107 ? 74.721 40.045 -0.356 1.00 18.53 107 TYR A CA 1
ATOM 854 C C . TYR A 1 107 ? 75.405 41.257 0.274 1.00 18.30 107 TYR A C 1
ATOM 855 O O . TYR A 1 107 ? 74.697 42.212 0.518 1.00 17.74 107 TYR A O 1
ATOM 864 N N . GLY A 1 108 ? 76.740 41.248 0.460 1.00 19.64 108 GLY A N 1
ATOM 865 C CA . GLY A 1 108 ? 77.393 42.368 1.162 1.00 19.66 108 GLY A CA 1
ATOM 866 C C . GLY A 1 108 ? 78.424 43.106 0.326 1.00 20.29 108 GLY A C 1
ATOM 867 O O . GLY A 1 108 ? 79.233 43.833 0.913 1.00 20.40 108 GLY A O 1
ATOM 868 N N . ASP A 1 109 ? 78.317 43.009 -1.000 1.00 20.11 109 ASP A N 1
ATOM 869 C CA . ASP A 1 109 ? 79.226 43.649 -1.968 1.00 20.44 109 ASP A CA 1
ATOM 870 C C . ASP A 1 109 ? 78.512 43.690 -3.323 1.00 20.89 109 ASP A C 1
ATOM 871 O O . ASP A 1 109 ? 77.515 42.961 -3.499 1.00 20.55 109 ASP A O 1
ATOM 876 N N . PHE A 1 110 ? 79.047 44.458 -4.256 1.00 21.16 110 PHE A N 1
ATOM 877 C CA . PHE A 1 110 ? 78.676 44.442 -5.698 1.00 23.64 110 PHE A CA 1
ATOM 878 C C . PHE A 1 110 ? 77.259 44.896 -6.146 1.00 23.27 110 PHE A C 1
ATOM 879 O O . PHE A 1 110 ? 76.595 44.366 -7.005 1.00 26.48 110 PHE A O 1
ATOM 887 N N . GLY A 1 111 ? 76.579 45.896 -5.874 1.00 24.86 111 GLY A N 1
ATOM 888 C CA . GLY A 1 111 ? 75.582 45.830 -7.089 1.00 21.84 111 GLY A CA 1
ATOM 889 C C . GLY A 1 111 ? 74.160 45.135 -7.134 1.00 21.32 111 GLY A C 1
ATOM 890 O O . GLY A 1 111 ? 73.237 45.590 -7.931 1.00 18.65 111 GLY A O 1
ATOM 891 N N . SER A 1 112 ? 73.867 44.021 -6.463 1.00 19.19 112 SER A N 1
ATOM 892 C CA . SER A 1 112 ? 72.485 43.475 -6.443 1.00 18.39 112 SER A CA 1
ATOM 893 C C . SER A 1 112 ? 71.508 44.436 -5.766 1.00 16.59 112 SER A C 1
ATOM 894 O O . SER A 1 112 ? 71.911 45.199 -4.885 1.00 15.69 112 SER A O 1
ATOM 897 N N . ARG A 1 113 ? 70.219 44.348 -6.124 1.00 16.74 113 ARG A N 1
ATOM 898 C CA . ARG A 1 113 ? 69.130 45.071 -5.439 1.00 15.82 113 ARG A CA 1
ATOM 899 C C . ARG A 1 113 ? 69.146 44.687 -3.946 1.00 15.64 113 ARG A C 1
ATOM 900 O O . ARG A 1 113 ? 69.035 45.570 -3.108 1.00 15.87 113 ARG A O 1
ATOM 908 N N . LYS A 1 114 ? 69.335 43.407 -3.618 1.00 16.54 114 LYS A N 1
ATOM 909 C CA . LYS A 1 114 ? 69.382 42.960 -2.202 1.00 16.63 114 LYS A CA 1
ATOM 910 C C . LYS A 1 114 ? 70.429 43.761 -1.425 1.00 16.05 114 LYS A C 1
ATOM 911 O O . LYS A 1 114 ? 70.098 44.368 -0.415 1.00 15.60 114 LYS A O 1
ATOM 917 N N . TYR A 1 115 ? 71.671 43.809 -1.908 1.00 16.44 115 TYR A N 1
ATOM 918 C CA . TYR A 1 115 ? 72.747 44.509 -1.180 1.00 16.03 115 TYR A CA 1
ATOM 919 C C . TYR A 1 115 ? 72.446 46.000 -1.119 1.00 15.15 115 TYR A C 1
ATOM 920 O O . TYR A 1 115 ? 72.583 46.625 -0.065 1.00 14.93 115 TYR A O 1
ATOM 929 N N . ILE A 1 116 ? 72.127 46.590 -2.267 1.00 15.15 116 ILE A N 1
ATOM 930 C CA . ILE A 1 116 ? 71.991 48.060 -2.356 1.00 14.91 116 ILE A CA 1
ATOM 931 C C . ILE A 1 116 ? 70.903 48.496 -1.382 1.00 14.36 116 ILE A C 1
ATOM 932 O O . ILE A 1 116 ? 71.128 49.408 -0.596 1.00 14.60 116 ILE A O 1
ATOM 937 N N . LEU A 1 117 ? 69.725 47.871 -1.414 1.00 14.74 117 LEU A N 1
ATOM 938 C CA . LEU A 1 117 ? 68.628 48.330 -0.555 1.00 14.57 117 LEU A CA 1
ATOM 939 C C . LEU A 1 117 ? 68.874 47.950 0.900 1.00 14.51 117 LEU A C 1
ATOM 940 O O . LEU A 1 117 ? 68.528 48.759 1.749 1.00 15.36 117 LEU A O 1
ATOM 945 N N . ALA A 1 118 ? 69.341 46.754 1.202 1.00 15.15 118 ALA A N 1
ATOM 946 C CA . ALA A 1 118 ? 69.667 46.380 2.601 1.00 15.70 118 ALA A CA 1
ATOM 947 C C . ALA A 1 118 ? 70.713 47.346 3.155 1.00 15.36 118 ALA A C 1
ATOM 948 O O . ALA A 1 118 ? 70.589 47.791 4.297 1.00 14.90 118 ALA A O 1
ATOM 950 N N . SER A 1 119 ? 71.711 47.695 2.365 1.00 15.42 119 SER A N 1
ATOM 951 C CA . SER A 1 119 ? 72.776 48.621 2.802 1.00 15.15 119 SER A CA 1
ATOM 952 C C . SER A 1 119 ? 72.206 50.001 3.085 1.00 14.90 119 SER A C 1
ATOM 953 O O . SER A 1 119 ? 72.527 50.593 4.104 1.00 14.67 119 SER A O 1
ATOM 956 N N . LEU A 1 120 ? 71.348 50.522 2.219 1.00 15.30 120 LEU A N 1
ATOM 957 C CA . LEU A 1 120 ? 70.768 51.857 2.459 1.00 15.70 120 LEU A CA 1
ATOM 958 C C . LEU A 1 120 ? 70.027 51.878 3.787 1.00 14.97 120 LEU A C 1
ATOM 959 O O . LEU A 1 120 ? 70.148 52.824 4.485 1.00 14.68 120 LEU A O 1
ATOM 964 N N . ASP A 1 121 ? 69.249 50.863 4.105 1.00 15.14 121 ASP A N 1
ATOM 965 C CA . ASP A 1 121 ? 68.544 50.829 5.391 1.00 15.92 121 ASP A CA 1
ATOM 966 C C . ASP A 1 121 ? 69.551 50.871 6.545 1.00 15.83 121 ASP A C 1
ATOM 967 O O . ASP A 1 121 ? 69.299 51.570 7.567 1.00 15.54 121 ASP A O 1
ATOM 972 N N . GLN A 1 122 ? 70.624 50.105 6.437 1.00 16.09 122 GLN A N 1
ATOM 973 C CA . GLN A 1 122 ? 71.665 50.113 7.500 1.00 16.76 122 GLN A CA 1
ATOM 974 C C . GLN A 1 122 ? 72.257 51.520 7.621 1.00 16.51 122 GLN A C 1
ATOM 975 O O . GLN A 1 122 ? 72.421 51.970 8.778 1.00 16.29 122 GLN A O 1
ATOM 981 N N . SER A 1 123 ? 72.577 52.170 6.477 1.00 15.89 123 SER A N 1
ATOM 982 C CA . SER A 1 123 ? 73.182 53.534 6.472 1.00 15.57 123 SER A CA 1
ATOM 983 C C . SER A 1 123 ? 72.265 54.538 7.152 1.00 15.71 123 SER A C 1
ATOM 984 O O . SER A 1 123 ? 72.730 55.337 7.970 1.00 16.08 123 SER A O 1
ATOM 987 N N . LEU A 1 124 ? 70.978 54.486 6.848 1.00 15.19 124 LEU A N 1
ATOM 988 C CA . LEU A 1 124 ? 70.029 55.439 7.444 1.00 15.64 124 LEU A CA 1
ATOM 989 C C . LEU A 1 124 ? 69.945 55.213 8.948 1.00 16.00 124 LEU A C 1
ATOM 990 O O . LEU A 1 124 ? 69.843 56.219 9.704 1.00 16.32 124 LEU A O 1
ATOM 995 N N A LYS A 1 125 ? 70.030 53.958 9.377 0.50 16.05 125 LYS A N 1
ATOM 996 N N B LYS A 1 125 ? 70.007 53.962 9.412 0.50 16.59 125 LYS A N 1
ATOM 997 C CA A LYS A 1 125 ? 69.933 53.623 10.818 0.50 17.12 125 LYS A CA 1
ATOM 998 C CA B LYS A 1 125 ? 69.911 53.685 10.874 0.50 18.00 125 LYS A CA 1
ATOM 999 C C A LYS A 1 125 ? 71.193 54.131 11.524 0.50 16.78 125 LYS A C 1
ATOM 1000 C C B LYS A 1 125 ? 71.205 54.145 11.548 0.50 17.23 125 LYS A C 1
ATOM 1001 O O A LYS A 1 125 ? 71.070 54.769 12.555 0.50 17.06 125 LYS A O 1
ATOM 1002 O O B LYS A 1 125 ? 71.117 54.766 12.594 0.50 17.48 125 LYS A O 1
ATOM 1013 N N . ARG A 1 126 ? 72.363 53.901 10.944 1.00 16.46 126 ARG A N 1
ATOM 1014 C CA . ARG A 1 126 ? 73.649 54.344 11.548 1.00 17.16 126 ARG A CA 1
ATOM 1015 C C . ARG A 1 126 ? 73.717 55.878 11.611 1.00 16.89 126 ARG A C 1
ATOM 1016 O O . ARG A 1 126 ? 74.141 56.423 12.617 1.00 17.31 126 ARG A O 1
ATOM 1024 N N . MET A 1 127 ? 73.215 56.556 10.591 1.00 17.08 127 MET A N 1
ATOM 1025 C CA . MET A 1 127 ? 73.300 58.044 10.562 1.00 17.40 127 MET A CA 1
ATOM 1026 C C . MET A 1 127 ? 72.101 58.691 11.264 1.00 17.58 127 MET A C 1
ATOM 1027 O O . MET A 1 127 ? 72.156 59.913 11.521 1.00 17.63 127 MET A O 1
ATOM 1032 N N . GLY A 1 128 ? 71.063 57.926 11.599 1.00 17.41 128 GLY A N 1
ATOM 1033 C CA . GLY A 1 128 ? 69.858 58.468 12.236 1.00 17.42 128 GLY A CA 1
ATOM 1034 C C . GLY A 1 128 ? 69.091 59.388 11.294 1.00 17.10 128 GLY A C 1
ATOM 1035 O O . GLY A 1 128 ? 68.523 60.363 11.784 1.00 17.71 128 GLY A O 1
ATOM 1036 N N . LEU A 1 129 ? 69.074 59.100 9.993 1.00 16.69 129 LEU A N 1
ATOM 1037 C CA . LEU A 1 129 ? 68.430 59.972 8.982 1.00 16.82 129 LEU A CA 1
ATOM 1038 C C . LEU A 1 129 ? 67.182 59.291 8.423 1.00 17.27 129 LEU A C 1
ATOM 1039 O O . LEU A 1 129 ? 67.109 58.026 8.385 1.00 16.46 129 LEU A O 1
ATOM 1044 N N A GLU A 1 130 ? 66.259 60.118 7.966 0.50 17.93 130 GLU A N 1
ATOM 1045 N N B GLU A 1 130 ? 66.245 60.104 7.965 0.50 16.88 130 GLU A N 1
ATOM 1046 C CA A GLU A 1 130 ? 65.056 59.679 7.224 0.50 19.31 130 GLU A CA 1
ATOM 1047 C CA B GLU A 1 130 ? 65.065 59.630 7.200 0.50 17.43 130 GLU A CA 1
ATOM 1048 C C A GLU A 1 130 ? 65.452 59.417 5.768 0.50 17.38 130 GLU A C 1
ATOM 1049 C C B GLU A 1 130 ? 65.487 59.376 5.755 0.50 16.37 130 GLU A C 1
ATOM 1050 O O A GLU A 1 130 ? 64.897 58.514 5.141 0.50 16.63 130 GLU A O 1
ATOM 1051 O O B GLU A 1 130 ? 64.994 58.441 5.126 0.50 15.68 130 GLU A O 1
ATOM 1062 N N . TYR A 1 131 ? 66.404 60.186 5.250 1.00 16.07 131 TYR A N 1
ATOM 1063 C CA . TYR A 1 131 ? 66.881 60.047 3.875 1.00 15.34 131 TYR A CA 1
ATOM 1064 C C . TYR A 1 131 ? 68.252 60.648 3.765 1.00 14.75 131 TYR A C 1
ATOM 1065 O O . TYR A 1 131 ? 68.600 61.493 4.553 1.00 14.28 131 TYR A O 1
ATOM 1074 N N . VAL A 1 132 ? 68.977 60.180 2.781 1.00 14.63 132 VAL A N 1
ATOM 1075 C CA . VAL A 1 132 ? 70.217 60.847 2.349 1.00 14.98 132 VAL A CA 1
ATOM 1076 C C . VAL A 1 132 ? 69.865 61.758 1.155 1.00 14.97 132 VAL A C 1
ATOM 1077 O O . VAL A 1 132 ? 68.866 61.522 0.427 1.00 15.70 132 VAL A O 1
ATOM 1081 N N . ASP A 1 133 ? 70.660 62.773 0.936 1.00 15.00 133 ASP A N 1
ATOM 1082 C CA . ASP A 1 133 ? 70.410 63.686 -0.212 1.00 15.12 133 ASP A CA 1
ATOM 1083 C C . ASP A 1 133 ? 70.791 62.981 -1.497 1.00 15.21 133 ASP A C 1
ATOM 1084 O O . ASP A 1 133 ? 70.064 63.168 -2.483 1.00 14.91 133 ASP A O 1
ATOM 1089 N N . ILE A 1 134 ? 71.924 62.266 -1.482 1.00 14.81 134 ILE A N 1
ATOM 1090 C CA . ILE A 1 134 ? 72.447 61.556 -2.666 1.00 14.89 134 ILE A CA 1
ATOM 1091 C C . ILE A 1 134 ? 72.739 60.141 -2.239 1.00 14.53 134 ILE A C 1
ATOM 1092 O O . ILE A 1 134 ? 73.523 59.932 -1.298 1.00 15.30 134 ILE A O 1
ATOM 1097 N N . PHE A 1 135 ? 72.239 59.204 -3.007 1.00 14.75 135 PHE A N 1
ATOM 1098 C CA . PHE A 1 135 ? 72.581 57.783 -2.791 1.00 14.49 135 PHE A CA 1
ATOM 1099 C C . PHE A 1 135 ? 73.263 57.263 -4.048 1.00 15.20 135 PHE A C 1
ATOM 1100 O O . PHE A 1 135 ? 72.696 57.313 -5.123 1.00 16.06 135 PHE A O 1
ATOM 1108 N N . TYR A 1 136 ? 74.464 56.725 -3.876 1.00 15.49 136 TYR A N 1
ATOM 1109 C CA . TYR A 1 136 ? 75.292 56.293 -5.010 1.00 15.89 136 TYR A CA 1
ATOM 1110 C C . TYR A 1 136 ? 75.434 54.785 -5.127 1.00 16.10 136 TYR A C 1
ATOM 1111 O O . TYR A 1 136 ? 75.578 54.120 -4.097 1.00 16.02 136 TYR A O 1
ATOM 1120 N N . HIS A 1 137 ? 75.439 54.307 -6.364 1.00 16.48 137 HIS A N 1
ATOM 1121 C CA . HIS A 1 137 ? 76.042 53.004 -6.695 1.00 16.62 137 HIS A CA 1
ATOM 1122 C C . HIS A 1 137 ? 77.560 53.295 -6.692 1.00 17.78 137 HIS A C 1
ATOM 1123 O O . HIS A 1 137 ? 78.023 54.157 -7.432 1.00 16.90 137 HIS A O 1
ATOM 1130 N N . HIS A 1 138 ? 78.288 52.644 -5.795 1.00 17.50 138 HIS A N 1
ATOM 1131 C CA . HIS A 1 138 ? 79.680 53.004 -5.448 1.00 18.27 138 HIS A CA 1
ATOM 1132 C C . HIS A 1 138 ? 80.689 52.653 -6.549 1.00 19.30 138 HIS A C 1
ATOM 1133 O O . HIS A 1 138 ? 81.756 53.267 -6.593 1.00 19.83 138 HIS A O 1
ATOM 1140 N N . ARG A 1 139 ? 80.415 51.641 -7.365 1.00 19.74 139 ARG A N 1
ATOM 1141 C CA . ARG A 1 139 ? 81.307 51.248 -8.471 1.00 20.49 139 ARG A CA 1
ATOM 1142 C C . ARG A 1 139 ? 80.500 50.414 -9.464 1.00 21.07 139 ARG A C 1
ATOM 1143 O O . ARG A 1 139 ? 79.423 49.884 -9.102 1.00 20.75 139 ARG A O 1
ATOM 1151 N N . MET A 1 140 ? 81.036 50.247 -10.656 1.00 21.56 140 MET A N 1
ATOM 1152 C CA . MET A 1 140 ? 80.373 49.403 -11.659 1.00 22.38 140 MET A CA 1
ATOM 1153 C C . MET A 1 140 ? 80.415 47.925 -11.221 1.00 23.08 140 MET A C 1
ATOM 1154 O O . MET A 1 140 ? 81.408 47.466 -10.646 1.00 24.10 140 MET A O 1
ATOM 1159 N N . ASP A 1 141 ? 79.350 47.195 -11.510 1.00 23.18 141 ASP A N 1
ATOM 1160 C CA . ASP A 1 141 ? 79.316 45.734 -11.345 1.00 24.19 141 ASP A CA 1
ATOM 1161 C C . ASP A 1 141 ? 78.943 45.137 -12.687 1.00 26.04 141 ASP A C 1
ATOM 1162 O O . ASP A 1 141 ? 77.761 44.987 -12.993 1.00 25.94 141 ASP A O 1
ATOM 1167 N N . PRO A 1 142 ? 79.912 44.739 -13.513 1.00 28.44 142 PRO A N 1
ATOM 1168 C CA . PRO A 1 142 ? 79.574 44.180 -14.814 1.00 30.06 142 PRO A CA 1
ATOM 1169 C C . PRO A 1 142 ? 78.905 42.807 -14.706 1.00 30.19 142 PRO A C 1
ATOM 1170 O O . PRO A 1 142 ? 78.415 42.352 -15.707 1.00 31.13 142 PRO A O 1
ATOM 1174 N N . ASP A 1 143 ? 78.864 42.198 -13.518 1.00 28.81 143 ASP A N 1
ATOM 1175 C CA . ASP A 1 143 ? 78.241 40.863 -13.315 1.00 29.61 143 ASP A CA 1
ATOM 1176 C C . ASP A 1 143 ? 76.774 40.987 -12.872 1.00 27.73 143 ASP A C 1
ATOM 1177 O O . ASP A 1 143 ? 76.135 39.949 -12.707 1.00 27.95 143 ASP A O 1
ATOM 1182 N N . THR A 1 144 ? 76.284 42.190 -12.588 1.00 26.05 144 THR A N 1
ATOM 1183 C CA . THR A 1 144 ? 74.840 42.445 -12.297 1.00 24.72 144 THR A CA 1
ATOM 1184 C C . THR A 1 144 ? 74.312 43.284 -13.449 1.00 24.65 144 THR A C 1
ATOM 1185 O O . THR A 1 144 ? 74.958 44.261 -13.833 1.00 23.31 144 THR A O 1
ATOM 1189 N N . PRO A 1 145 ? 73.117 42.996 -13.996 1.00 24.95 145 PRO A N 1
ATOM 1190 C CA . PRO A 1 145 ? 72.565 43.851 -15.045 1.00 25.40 145 PRO A CA 1
ATOM 1191 C C . PRO A 1 145 ? 72.478 45.282 -14.511 1.00 22.63 145 PRO A C 1
ATOM 1192 O O . PRO A 1 145 ? 72.080 45.537 -13.365 1.00 21.06 145 PRO A O 1
ATOM 1196 N N . LEU A 1 146 ? 72.921 46.231 -15.334 1.00 22.65 146 LEU A N 1
ATOM 1197 C CA . LEU A 1 146 ? 72.893 47.639 -14.931 1.00 21.77 146 LEU A CA 1
ATOM 1198 C C . LEU A 1 146 ? 71.463 48.035 -14.548 1.00 20.76 146 LEU A C 1
ATOM 1199 O O . LEU A 1 146 ? 71.293 48.782 -13.600 1.00 19.74 146 LEU A O 1
ATOM 1204 N N A GLU A 1 147 ? 70.479 47.488 -15.252 0.50 21.55 147 GLU A N 1
ATOM 1205 N N B GLU A 1 147 ? 70.441 47.562 -15.265 0.50 22.11 147 GLU A N 1
ATOM 1206 C CA A GLU A 1 147 ? 69.036 47.749 -14.991 0.50 21.40 147 GLU A CA 1
ATOM 1207 C CA B GLU A 1 147 ? 69.030 47.873 -14.875 0.50 22.14 147 GLU A CA 1
ATOM 1208 C C A GLU A 1 147 ? 68.667 47.401 -13.535 0.50 20.10 147 GLU A C 1
ATOM 1209 C C B GLU A 1 147 ? 68.816 47.536 -13.399 0.50 20.44 147 GLU A C 1
ATOM 1210 O O A GLU A 1 147 ? 67.790 48.076 -12.957 0.50 19.18 147 GLU A O 1
ATOM 1211 O O B GLU A 1 147 ? 68.218 48.365 -12.671 0.50 19.35 147 GLU A O 1
ATOM 1222 N N . GLU A 1 148 ? 69.265 46.354 -12.962 1.00 20.09 148 GLU A N 1
ATOM 1223 C CA . GLU A 1 148 ? 68.996 45.931 -11.565 1.00 18.92 148 GLU A CA 1
ATOM 1224 C C . GLU A 1 148 ? 69.580 46.944 -10.601 1.00 17.87 148 GLU A C 1
ATOM 1225 O O . GLU A 1 148 ? 68.875 47.326 -9.656 1.00 17.31 148 GLU A O 1
ATOM 1231 N N . SER A 1 149 ? 70.841 47.345 -10.770 1.00 17.54 149 SER A N 1
ATOM 1232 C CA . SER A 1 149 ? 71.504 48.304 -9.864 1.00 16.81 149 SER A CA 1
ATOM 1233 C C . SER A 1 149 ? 70.808 49.671 -9.943 1.00 16.44 149 SER A C 1
ATOM 1234 O O . SER A 1 149 ? 70.550 50.296 -8.909 1.00 15.50 149 SER A O 1
ATOM 1237 N N . MET A 1 150 ? 70.454 50.094 -11.141 1.00 17.41 150 MET A N 1
ATOM 1238 C CA . MET A 1 150 ? 69.822 51.420 -11.330 1.00 17.66 150 MET A CA 1
ATOM 1239 C C . MET A 1 150 ? 68.381 51.384 -10.786 1.00 17.37 150 MET A C 1
ATOM 1240 O O . MET A 1 150 ? 67.970 52.361 -10.139 1.00 16.36 150 MET A O 1
ATOM 1245 N N . MET A 1 151 ? 67.666 50.292 -10.963 1.00 18.55 151 MET A N 1
ATOM 1246 C CA . MET A 1 151 ? 66.290 50.176 -10.395 1.00 19.58 151 MET A CA 1
ATOM 1247 C C . MET A 1 151 ? 66.364 50.200 -8.867 1.00 18.38 151 MET A C 1
ATOM 1248 O O . MET A 1 151 ? 65.416 50.683 -8.236 1.00 18.04 151 MET A O 1
ATOM 1253 N N . ALA A 1 152 ? 67.451 49.707 -8.270 1.00 17.84 152 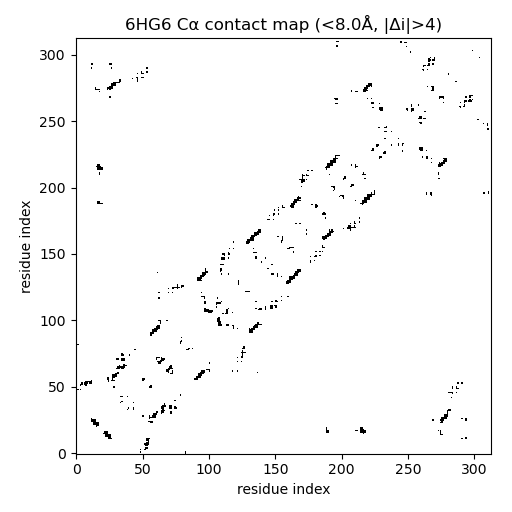ALA A N 1
ATOM 1254 C CA . ALA A 1 152 ? 67.656 49.769 -6.813 1.00 17.20 152 ALA A CA 1
ATOM 1255 C C . ALA A 1 152 ? 67.803 51.233 -6.394 1.00 16.03 152 ALA A C 1
ATOM 1256 O O . ALA A 1 152 ? 67.181 51.630 -5.399 1.00 14.93 152 ALA A O 1
ATOM 1258 N N . LEU A 1 153 ? 68.590 52.045 -7.120 1.00 16.13 153 LEU A N 1
ATOM 1259 C CA . LEU A 1 153 ? 68.706 53.487 -6.789 1.00 15.85 153 LEU A CA 1
ATOM 1260 C C . LEU A 1 153 ? 67.317 54.124 -6.928 1.00 15.81 153 LEU A C 1
ATOM 1261 O O . LEU A 1 153 ? 66.910 54.966 -6.094 1.00 16.08 153 LEU A O 1
ATOM 1266 N N . ASP A 1 154 ? 66.596 53.765 -7.979 1.00 16.76 154 ASP A N 1
ATOM 1267 C CA . ASP A 1 154 ? 65.248 54.317 -8.216 1.00 16.97 154 ASP A CA 1
ATOM 1268 C C . ASP A 1 154 ? 64.313 53.953 -7.041 1.00 16.00 154 ASP A C 1
ATOM 1269 O O . ASP A 1 154 ? 63.568 54.812 -6.561 1.00 14.97 154 ASP A O 1
ATOM 1274 N N . THR A 1 155 ? 64.360 52.718 -6.565 1.00 15.96 155 THR A N 1
ATOM 1275 C CA . THR A 1 155 ? 63.550 52.298 -5.416 1.00 15.59 155 THR A CA 1
ATOM 1276 C C . THR A 1 155 ? 63.921 53.160 -4.201 1.00 15.14 155 THR A C 1
ATOM 1277 O O . THR A 1 155 ? 63.006 53.594 -3.503 1.00 15.18 155 THR A O 1
ATOM 1281 N N . ALA A 1 156 ? 65.201 53.410 -3.969 1.00 14.58 156 ALA A N 1
ATOM 1282 C CA . ALA A 1 156 ? 65.673 54.277 -2.874 1.00 14.54 156 ALA A CA 1
ATOM 1283 C C . ALA A 1 156 ? 65.030 55.674 -2.969 1.00 15.08 156 ALA A C 1
ATOM 1284 O O . ALA A 1 156 ? 64.456 56.161 -1.962 1.00 15.21 156 ALA A O 1
ATOM 1286 N N . VAL A 1 157 ? 65.053 56.290 -4.149 1.00 15.24 157 VAL A N 1
ATOM 1287 C CA . VAL A 1 157 ? 64.460 57.632 -4.334 1.00 15.42 157 VAL A CA 1
ATOM 1288 C C . VAL A 1 157 ? 62.943 57.555 -4.200 1.00 16.30 157 VAL A C 1
ATOM 1289 O O . VAL A 1 157 ? 62.349 58.359 -3.475 1.00 16.98 157 VAL A O 1
ATOM 1293 N N . LYS A 1 158 ? 62.281 56.613 -4.869 1.00 17.24 158 LYS A N 1
ATOM 1294 C CA . LYS A 1 158 ? 60.798 56.563 -4.866 1.00 18.56 158 LYS A CA 1
ATOM 1295 C C . LYS A 1 158 ? 60.251 56.147 -3.503 1.00 18.15 158 LYS A C 1
ATOM 1296 O O . LYS A 1 158 ? 59.065 56.433 -3.248 1.00 19.01 158 LYS A O 1
ATOM 1302 N N A SER A 1 159 ? 61.064 55.494 -2.672 0.50 16.73 159 SER A N 1
ATOM 1303 N N B SER A 1 159 ? 61.048 55.500 -2.663 0.50 17.64 159 SER A N 1
ATOM 1304 C CA A SER A 1 159 ? 60.710 55.069 -1.291 0.50 16.67 159 SER A CA 1
ATOM 1305 C CA B SER A 1 159 ? 60.653 55.098 -1.289 0.50 18.22 159 SER A CA 1
ATOM 1306 C C A SER A 1 159 ? 61.015 56.197 -0.295 0.50 16.25 159 SER A C 1
ATOM 1307 C C B SER A 1 159 ? 60.829 56.276 -0.325 0.50 17.36 159 SER A C 1
ATOM 1308 O O A SER A 1 159 ? 60.877 55.970 0.929 0.50 15.84 159 SER A O 1
ATOM 1309 O O B SER A 1 159 ? 60.333 56.204 0.825 0.50 17.43 159 SER A O 1
ATOM 1314 N N . GLY A 1 160 ? 61.463 57.360 -0.775 1.00 16.14 160 GLY A N 1
ATOM 1315 C CA . GLY A 1 160 ? 61.692 58.539 0.072 1.00 16.34 160 GLY A CA 1
ATOM 1316 C C . GLY A 1 160 ? 62.923 58.402 0.954 1.00 16.07 160 GLY A C 1
ATOM 131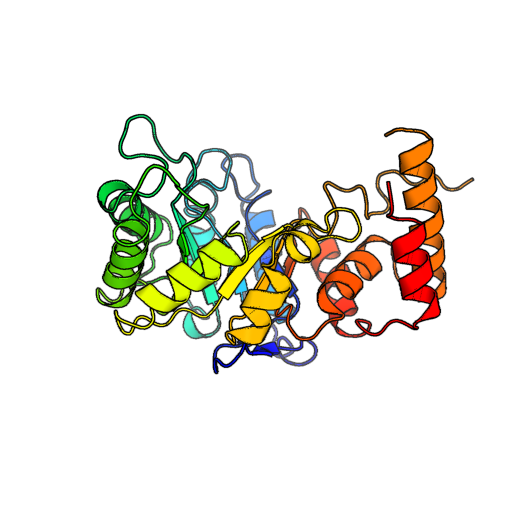7 O O . GLY A 1 160 ? 63.054 59.199 1.934 1.00 16.94 160 GLY A O 1
ATOM 1318 N N . LYS A 1 161 ? 63.820 57.489 0.603 1.00 15.49 161 LYS A N 1
ATOM 1319 C CA . LYS A 1 161 ? 65.063 57.252 1.367 1.00 14.62 161 LYS A CA 1
ATOM 1320 C C . LYS A 1 161 ? 66.259 57.993 0.773 1.00 14.14 161 LYS A C 1
ATOM 1321 O O . LYS A 1 161 ? 67.323 58.049 1.464 1.00 14.17 161 LYS A O 1
ATOM 1327 N N . ALA A 1 162 ? 66.112 58.570 -0.428 1.00 14.24 162 ALA A N 1
ATOM 1328 C CA . ALA A 1 162 ? 67.160 59.350 -1.108 1.00 14.08 162 ALA A CA 1
ATOM 1329 C C . ALA A 1 162 ? 66.488 60.435 -1.925 1.00 14.73 162 ALA A C 1
ATOM 1330 O O . ALA A 1 162 ? 65.440 60.159 -2.488 1.00 16.27 162 ALA A O 1
ATOM 1332 N N . LEU A 1 163 ? 67.034 61.643 -1.948 1.00 14.47 163 LEU A N 1
ATOM 1333 C CA . LEU A 1 163 ? 66.435 62.702 -2.805 1.00 15.18 163 LEU A CA 1
ATOM 1334 C C . LEU A 1 163 ? 66.891 62.520 -4.247 1.00 15.27 163 LEU A C 1
ATOM 1335 O O . LEU A 1 163 ? 66.088 62.722 -5.143 1.00 15.90 163 LEU A O 1
ATOM 1340 N N . TYR A 1 164 ? 68.162 62.199 -4.429 1.00 15.41 164 TYR A N 1
ATOM 1341 C CA . TYR A 1 164 ? 68.784 62.072 -5.754 1.00 15.32 164 TYR A CA 1
ATOM 1342 C C . TYR A 1 164 ? 69.648 60.830 -5.825 1.00 15.29 164 TYR A C 1
ATOM 1343 O O . TYR A 1 164 ? 70.192 60.414 -4.789 1.00 15.23 164 TYR A O 1
ATOM 1352 N N . ALA A 1 165 ? 69.755 60.254 -7.024 1.00 15.94 165 ALA A N 1
ATOM 1353 C CA . ALA A 1 165 ? 70.708 59.158 -7.304 1.00 15.62 165 ALA A CA 1
ATOM 1354 C C . ALA A 1 165 ? 72.022 59.740 -7.834 1.00 16.15 165 ALA A C 1
ATOM 1355 O O . ALA A 1 165 ? 72.057 60.791 -8.507 1.00 16.49 165 ALA A O 1
ATOM 1357 N N . GLY A 1 166 ? 73.094 59.047 -7.522 1.00 16.05 166 GLY A N 1
ATOM 1358 C CA . GLY A 1 166 ? 74.419 59.300 -8.090 1.00 16.45 166 GLY A CA 1
ATOM 1359 C C . GLY A 1 166 ? 75.061 57.978 -8.451 1.00 16.71 166 GLY A C 1
ATOM 1360 O O . GLY A 1 166 ? 74.602 56.912 -7.947 1.00 15.79 166 GLY A O 1
ATOM 1361 N N . ILE A 1 167 ? 76.141 58.023 -9.234 1.00 17.01 167 ILE A N 1
ATOM 1362 C CA . ILE A 1 167 ? 76.962 56.824 -9.514 1.00 17.66 167 ILE A CA 1
ATOM 1363 C C . ILE A 1 167 ? 78.417 57.222 -9.320 1.00 18.23 167 ILE A C 1
ATOM 1364 O O . ILE A 1 167 ? 78.741 58.435 -9.404 1.00 18.30 167 ILE A O 1
ATOM 1369 N N . SER A 1 168 ? 79.245 56.243 -8.989 1.00 18.20 168 SER A N 1
ATOM 1370 C CA . SER A 1 168 ? 80.664 56.507 -8.679 1.00 18.41 168 SER A CA 1
ATOM 1371 C C . SER A 1 168 ? 81.552 55.528 -9.414 1.00 18.84 168 SER A C 1
ATOM 1372 O O . SER A 1 168 ? 81.206 54.354 -9.533 1.00 18.57 168 SER A O 1
ATOM 1375 N N . ASN A 1 169 ? 82.700 56.018 -9.894 1.00 19.20 169 ASN A N 1
ATOM 1376 C CA . ASN A 1 169 ? 83.701 55.163 -10.542 1.00 20.63 169 ASN A CA 1
ATOM 1377 C C . ASN A 1 169 ? 83.184 54.611 -11.879 1.00 21.21 169 ASN A C 1
ATOM 1378 O O . ASN A 1 169 ? 83.792 53.621 -12.387 1.00 22.77 169 ASN A O 1
ATOM 1383 N N . TYR A 1 170 ? 82.154 55.208 -12.481 1.00 20.38 170 TYR A N 1
ATOM 1384 C CA . TYR A 1 170 ? 81.681 54.755 -13.805 1.00 21.23 170 TYR A CA 1
ATOM 1385 C C . TYR A 1 170 ? 82.563 55.348 -14.898 1.00 22.57 170 TYR A C 1
ATOM 1386 O O . TYR A 1 170 ? 83.143 56.429 -14.705 1.00 22.10 170 TYR A O 1
ATOM 1395 N N . ASN A 1 171 ? 82.703 54.614 -16.008 1.00 24.11 171 ASN A N 1
ATOM 1396 C CA . ASN A 1 171 ? 83.324 55.176 -17.228 1.00 25.82 171 ASN A CA 1
ATOM 1397 C C . ASN A 1 171 ? 82.237 55.917 -18.041 1.00 26.01 171 ASN A C 1
ATOM 1398 O O . ASN A 1 171 ? 81.054 55.878 -17.674 1.00 25.14 171 ASN A O 1
ATOM 1403 N N . GLY A 1 172 ? 82.612 56.575 -19.128 1.00 27.41 172 GLY A N 1
ATOM 1404 C CA . GLY A 1 172 ? 81.672 57.359 -19.947 1.00 28.25 172 GLY A CA 1
ATOM 1405 C C . GLY A 1 172 ? 80.613 56.493 -20.594 1.00 29.10 172 GLY A C 1
ATOM 1406 O O . GLY A 1 172 ? 79.435 56.850 -20.515 1.00 28.38 172 GLY A O 1
ATOM 1407 N N . GLU A 1 173 ? 80.995 55.366 -21.187 1.00 31.12 173 GLU A N 1
ATOM 1408 C CA . GLU A 1 173 ? 80.023 54.499 -21.891 1.00 33.11 173 GLU A CA 1
ATOM 1409 C C . GLU A 1 173 ? 78.962 54.002 -20.903 1.00 30.93 173 GLU A C 1
ATOM 1410 O O . GLU A 1 173 ? 77.748 54.106 -21.193 1.00 30.35 173 GLU A O 1
ATOM 1416 N N . THR A 1 174 ? 79.385 53.533 -19.743 1.00 28.22 174 THR A N 1
ATOM 1417 C CA . THR A 1 174 ? 78.449 52.966 -18.756 1.00 26.24 174 THR A CA 1
ATOM 1418 C C . THR A 1 174 ? 77.626 54.082 -18.097 1.00 25.06 174 THR A C 1
ATOM 1419 O O . THR A 1 174 ? 76.434 53.821 -17.781 1.00 23.42 174 THR A O 1
ATOM 1423 N N . MET A 1 175 ? 78.210 55.251 -17.875 1.00 24.20 175 MET A N 1
ATOM 1424 C CA . MET A 1 175 ? 77.461 56.410 -17.355 1.00 24.33 175 MET A CA 1
ATOM 1425 C C . MET A 1 175 ? 76.303 56.711 -18.308 1.00 25.08 175 MET A C 1
ATOM 1426 O O . MET A 1 175 ? 75.229 57.078 -17.784 1.00 24.03 175 MET A O 1
ATOM 1431 N N . GLU A 1 176 ? 76.547 56.705 -19.624 1.00 27.34 176 GLU A N 1
ATOM 1432 C CA . GLU A 1 176 ? 75.508 56.977 -20.653 1.00 29.23 176 GLU A CA 1
ATOM 1433 C C . GLU A 1 176 ? 74.363 55.969 -20.498 1.00 28.73 176 GLU A C 1
ATOM 1434 O O . GLU A 1 176 ? 73.193 56.366 -20.550 1.00 27.34 176 GLU A O 1
ATOM 1440 N N . LYS A 1 177 ? 74.701 54.698 -20.352 1.00 28.29 177 LYS A N 1
ATOM 1441 C CA . LYS A 1 177 ? 73.674 53.643 -20.199 1.00 28.34 177 LYS A CA 1
ATOM 1442 C C . LYS A 1 177 ? 72.876 53.877 -18.912 1.00 25.98 177 LYS A C 1
ATOM 1443 O O . LYS A 1 177 ? 71.647 53.737 -18.945 1.00 24.91 177 LYS A O 1
ATOM 1449 N N . ALA A 1 178 ? 73.552 54.208 -17.815 1.00 23.75 178 ALA A N 1
ATOM 1450 C CA . ALA A 1 178 ? 72.910 54.453 -16.516 1.00 22.40 178 ALA A CA 1
ATOM 1451 C C . ALA A 1 178 ? 71.962 55.645 -16.661 1.00 22.44 178 ALA A C 1
ATOM 1452 O O . ALA A 1 178 ? 70.804 55.548 -16.178 1.00 21.09 178 ALA A O 1
ATOM 1454 N N . ALA A 1 179 ? 72.431 56.708 -17.308 1.00 22.43 179 ALA A N 1
ATOM 1455 C CA . ALA A 1 179 ? 71.614 57.925 -17.498 1.00 23.15 179 ALA A CA 1
ATOM 1456 C C . ALA A 1 179 ? 70.341 57.552 -18.274 1.00 23.89 179 ALA A C 1
ATOM 1457 O O . ALA A 1 179 ? 69.248 58.069 -17.927 1.00 23.78 179 ALA A O 1
ATOM 1459 N N . ALA A 1 180 ? 70.458 56.703 -19.296 1.00 24.93 180 ALA A N 1
ATOM 1460 C CA . ALA A 1 180 ? 69.295 56.309 -20.117 1.00 26.00 180 ALA A CA 1
ATOM 1461 C C . ALA A 1 180 ? 68.293 55.531 -19.254 1.00 24.94 180 ALA A C 1
ATOM 1462 O O . ALA A 1 180 ? 67.056 55.730 -19.399 1.00 25.00 180 ALA A O 1
ATOM 1464 N N . ILE A 1 181 ? 68.779 54.626 -18.408 1.00 24.00 181 ILE A N 1
ATOM 1465 C CA . ILE A 1 181 ? 67.885 53.806 -17.561 1.00 23.27 181 ILE A CA 1
ATOM 1466 C C . ILE A 1 181 ? 67.218 54.702 -16.536 1.00 22.29 181 ILE A C 1
ATOM 1467 O O . ILE A 1 181 ? 66.017 54.554 -16.365 1.00 22.97 181 ILE A O 1
ATOM 1472 N N . LEU A 1 182 ? 67.970 55.566 -15.857 1.00 22.27 182 LEU A N 1
ATOM 1473 C CA . LEU A 1 182 ? 67.383 56.425 -14.795 1.00 21.82 182 LEU A CA 1
ATOM 1474 C C . LEU A 1 182 ? 66.407 57.433 -15.412 1.00 22.99 182 LEU A C 1
ATOM 1475 O O . LEU A 1 182 ? 65.398 57.763 -14.767 1.00 22.24 182 LEU A O 1
ATOM 1480 N N A ASN A 1 183 ? 66.660 57.873 -16.639 0.50 24.18 183 ASN A N 1
ATOM 1481 N N B ASN A 1 183 ? 66.632 57.839 -16.659 0.50 25.06 183 ASN A N 1
ATOM 1482 C CA A ASN A 1 183 ? 65.705 58.739 -17.385 0.50 25.52 183 ASN A CA 1
ATOM 1483 C CA B ASN A 1 183 ? 65.665 58.702 -17.393 0.50 26.99 183 ASN A CA 1
ATOM 1484 C C A ASN A 1 183 ? 64.383 57.981 -17.607 0.50 26.57 183 ASN A C 1
ATOM 1485 C C B ASN A 1 183 ? 64.388 57.884 -17.681 0.50 27.74 183 ASN A C 1
ATOM 1486 O O A ASN A 1 183 ? 63.311 58.575 -17.332 0.50 26.59 183 ASN A O 1
ATOM 1487 O O B ASN A 1 183 ? 63.275 58.447 -17.551 0.50 27.90 183 ASN A O 1
ATOM 1496 N N A GLU A 1 184 ? 64.438 56.734 -18.086 0.50 27.54 184 GLU A N 1
ATOM 1497 N N B GLU A 1 184 ? 64.522 56.616 -18.086 0.50 28.24 184 GLU A N 1
ATOM 1498 C CA A GLU A 1 184 ? 63.234 55.900 -18.371 0.50 29.26 184 GLU A CA 1
ATOM 1499 C CA B GLU A 1 184 ? 63.375 55.692 -18.328 0.50 29.61 184 GLU A CA 1
ATOM 1500 C C A GLU A 1 184 ? 62.505 55.604 -17.042 0.50 27.57 184 GLU A C 1
ATOM 1501 C C B GLU A 1 184 ? 62.535 55.601 -17.048 0.50 27.80 184 GLU A C 1
ATOM 1502 O O A GLU A 1 184 ? 61.263 55.523 -17.070 0.50 27.46 184 GLU A O 1
ATOM 1503 O O B GLU A 1 184 ? 61.292 55.647 -17.119 0.50 27.65 184 GLU A O 1
ATOM 1514 N N . LEU A 1 185 ? 63.218 55.484 -15.915 1.00 25.17 185 LEU A N 1
ATOM 1515 C CA . LEU A 1 185 ? 62.581 55.273 -14.604 1.00 24.33 185 LEU A CA 1
ATOM 1516 C C . LEU A 1 185 ? 62.126 56.605 -14.002 1.00 24.00 185 LEU A C 1
ATOM 1517 O O . LEU A 1 185 ? 61.499 56.545 -12.957 1.00 22.26 185 LEU A O 1
ATOM 1522 N N . LYS A 1 186 ? 62.465 57.743 -14.625 1.00 24.55 186 LYS A N 1
ATOM 1523 C CA . LYS A 1 186 ? 62.124 59.100 -14.123 1.00 25.59 186 LYS A CA 1
ATOM 1524 C C . LYS A 1 186 ? 62.664 59.254 -12.713 1.00 23.42 186 LYS A C 1
ATOM 1525 O O . LYS A 1 186 ? 61.920 59.598 -11.784 1.00 22.34 186 LYS A O 1
ATOM 1531 N N . CYS A 1 187 ? 63.935 58.915 -12.558 1.00 21.75 187 CYS A N 1
ATOM 1532 C CA . CYS A 1 187 ? 64.670 58.995 -11.298 1.00 21.54 187 CYS A CA 1
ATOM 1533 C C . CYS A 1 187 ? 65.696 60.099 -11.393 1.00 22.28 187 CYS A C 1
ATOM 1534 O O . CYS A 1 187 ? 66.578 60.036 -12.260 1.00 21.51 187 CYS A O 1
ATOM 1537 N N . PRO A 1 188 ? 65.614 61.126 -10.520 1.00 21.90 188 PRO A N 1
ATOM 1538 C CA . PRO A 1 188 ? 66.639 62.173 -10.486 1.00 21.21 188 PRO A CA 1
ATOM 1539 C C . PRO A 1 188 ? 68.033 61.560 -10.354 1.00 20.63 188 PRO A C 1
ATOM 1540 O O . PRO A 1 188 ? 68.297 60.836 -9.430 1.00 20.71 188 PRO A O 1
ATOM 1544 N N . PHE A 1 189 ? 68.910 61.909 -11.272 1.00 19.60 189 PHE A N 1
ATOM 1545 C CA . PHE A 1 189 ? 70.283 61.382 -11.349 1.00 19.75 189 PHE A CA 1
ATOM 1546 C C . PHE A 1 189 ? 71.134 62.599 -11.713 1.00 19.93 189 PHE A C 1
ATOM 1547 O O . PHE A 1 189 ? 70.948 63.115 -12.805 1.00 21.10 189 PHE A O 1
ATOM 1555 N N . VAL A 1 190 ? 71.968 63.065 -10.812 1.00 18.72 190 VAL A N 1
ATOM 1556 C CA . VAL A 1 190 ? 72.587 64.382 -11.078 1.00 20.23 190 VAL A CA 1
ATOM 1557 C C . VAL A 1 190 ? 74.095 64.365 -10.916 1.00 19.61 190 VAL A C 1
ATOM 1558 O O . VAL A 1 190 ? 74.699 65.443 -11.209 1.00 20.05 190 VAL A O 1
ATOM 1562 N N . ILE A 1 191 ? 74.695 63.292 -10.437 1.00 18.84 191 ILE A N 1
ATOM 1563 C CA . ILE A 1 191 ? 76.112 63.404 -10.001 1.00 19.58 191 ILE A CA 1
ATOM 1564 C C . ILE A 1 191 ? 76.896 62.116 -10.238 1.00 19.62 191 ILE A C 1
ATOM 1565 O O . ILE A 1 191 ? 76.422 61.020 -9.911 1.00 19.10 191 ILE A O 1
ATOM 1570 N N . ASN A 1 192 ? 78.109 62.291 -10.749 1.00 18.82 192 ASN A N 1
ATOM 1571 C CA . ASN A 1 192 ? 79.141 61.232 -10.841 1.00 19.37 192 ASN A CA 1
ATOM 1572 C C . ASN A 1 192 ? 80.237 61.568 -9.831 1.00 19.53 192 ASN A C 1
ATOM 1573 O O . ASN A 1 192 ? 80.656 62.738 -9.784 1.00 20.28 192 ASN A O 1
ATOM 1578 N N . GLN A 1 193 ? 80.722 60.583 -9.097 1.00 19.41 193 GLN A N 1
ATOM 1579 C CA . GLN A 1 193 ? 81.862 60.743 -8.180 1.00 19.61 193 GLN A CA 1
ATOM 1580 C C . GLN A 1 193 ? 83.005 59.895 -8.716 1.00 19.25 193 GLN A C 1
ATOM 1581 O O . GLN A 1 193 ? 82.872 58.678 -8.790 1.00 19.61 193 GLN A O 1
ATOM 1587 N N . ASN A 1 194 ? 84.106 60.536 -9.077 1.00 19.84 194 ASN A N 1
ATOM 1588 C CA . ASN A 1 194 ? 85.247 59.870 -9.737 1.00 20.88 194 ASN A CA 1
ATOM 1589 C C . ASN A 1 194 ? 86.581 60.414 -9.224 1.00 22.25 194 ASN A C 1
ATOM 1590 O O . ASN A 1 194 ? 86.679 61.588 -8.859 1.00 22.15 194 ASN A O 1
ATOM 1595 N N . ARG A 1 195 ? 87.581 59.555 -9.219 1.00 23.68 195 ARG A N 1
ATOM 1596 C CA . ARG A 1 195 ? 88.959 59.934 -8.834 1.00 25.85 195 ARG A CA 1
ATOM 1597 C C . ARG A 1 195 ? 89.500 60.825 -9.942 1.00 25.44 195 ARG A C 1
ATOM 1598 O O . ARG A 1 195 ? 89.365 60.445 -11.103 1.00 25.37 195 ARG A O 1
ATOM 1606 N N . TYR A 1 196 ? 90.080 61.962 -9.575 1.00 25.01 196 TYR A N 1
ATOM 1607 C CA . TYR A 1 196 ? 90.664 62.918 -10.548 1.00 25.33 196 TYR A CA 1
ATOM 1608 C C . TYR A 1 196 ? 91.719 63.764 -9.870 1.00 25.88 196 TYR A C 1
ATOM 1609 O O . TYR A 1 196 ? 91.424 64.312 -8.807 1.00 25.79 196 TYR A O 1
ATOM 1618 N N . SER A 1 197 ? 92.904 63.833 -10.454 1.00 26.67 197 SER A N 1
ATOM 1619 C CA . SER A 1 197 ? 94.000 64.683 -9.942 1.00 27.69 197 SER A CA 1
ATOM 1620 C C . SER A 1 197 ? 94.925 65.024 -11.096 1.00 28.64 197 SER A C 1
ATOM 1621 O O . SER A 1 197 ? 94.822 64.414 -12.158 1.00 28.38 197 SER A O 1
ATOM 1624 N N . ILE A 1 198 ? 95.862 65.911 -10.842 1.00 30.00 198 ILE A N 1
ATOM 1625 C CA . ILE A 1 198 ? 96.944 66.170 -11.825 1.00 32.00 198 ILE A CA 1
ATOM 1626 C C . ILE A 1 198 ? 97.605 64.838 -12.227 1.00 33.32 198 ILE A C 1
ATOM 1627 O O . ILE A 1 198 ? 97.983 64.721 -13.409 1.00 34.70 198 ILE A O 1
ATOM 1632 N N . PHE A 1 199 ? 97.736 63.868 -11.307 1.00 33.36 199 PHE A N 1
ATOM 1633 C CA . PHE A 1 199 ? 98.413 62.564 -11.565 1.00 35.30 199 PHE A CA 1
ATOM 1634 C C . PHE A 1 199 ? 97.448 61.448 -12.003 1.00 35.49 199 PHE A C 1
ATOM 1635 O O . PHE A 1 199 ? 97.939 60.363 -12.414 1.00 38.79 199 PHE A O 1
ATOM 1643 N N . ASP A 1 200 ? 96.146 61.677 -12.003 1.00 34.16 200 ASP A N 1
ATOM 1644 C CA . ASP A 1 200 ? 95.179 60.644 -12.431 1.00 33.37 200 ASP A CA 1
ATOM 1645 C C . ASP A 1 200 ? 94.191 61.259 -13.417 1.00 31.98 200 ASP A C 1
ATOM 1646 O O . ASP A 1 200 ? 93.219 61.893 -12.980 1.00 29.35 200 ASP A O 1
ATOM 1651 N N . ARG A 1 201 ? 94.425 61.013 -14.700 1.00 32.41 201 ARG A N 1
ATOM 1652 C CA . ARG A 1 201 ? 93.615 61.582 -15.800 1.00 32.17 201 ARG A CA 1
ATOM 1653 C C . ARG A 1 201 ? 92.587 60.578 -16.302 1.00 31.11 201 ARG A C 1
ATOM 1654 O O . ARG A 1 201 ? 92.121 60.740 -17.449 1.00 31.56 201 ARG A O 1
ATOM 1662 N N . THR A 1 202 ? 92.282 59.533 -15.532 1.00 30.11 202 THR A N 1
ATOM 1663 C CA . THR A 1 202 ? 91.357 58.467 -15.968 1.00 29.72 202 THR A CA 1
ATOM 1664 C C . THR A 1 202 ? 90.087 59.056 -16.593 1.00 29.09 202 THR A C 1
ATOM 1665 O O . THR A 1 202 ? 89.737 58.613 -17.709 1.00 30.34 202 THR A O 1
ATOM 1669 N N . ILE A 1 203 ? 89.451 60.032 -15.958 1.00 27.67 203 ILE A N 1
ATOM 1670 C CA . ILE A 1 203 ? 88.132 60.550 -16.449 1.00 27.19 203 ILE A CA 1
ATOM 1671 C C . ILE A 1 203 ? 88.318 61.361 -17.747 1.00 28.21 203 ILE A C 1
ATOM 1672 O O . ILE A 1 203 ? 87.303 61.629 -18.413 1.00 27.88 203 ILE A O 1
ATOM 1677 N N . GLU A 1 204 ? 89.544 61.753 -18.092 1.00 29.04 204 GLU A N 1
ATOM 1678 C CA . GLU A 1 204 ? 89.834 62.484 -19.356 1.00 30.89 204 GLU A CA 1
ATOM 1679 C C . GLU A 1 204 ? 89.945 61.453 -20.492 1.00 32.30 204 GLU A C 1
ATOM 1680 O O . GLU A 1 204 ? 89.850 61.862 -21.663 1.00 33.42 204 GLU A O 1
ATOM 1686 N N . ASN A 1 205 ? 90.193 60.178 -20.169 1.00 32.28 205 ASN A N 1
ATOM 1687 C CA . ASN A 1 205 ? 90.527 59.103 -21.144 1.00 34.32 205 ASN A CA 1
ATOM 1688 C C . ASN A 1 205 ? 89.481 57.981 -21.227 1.00 33.23 205 ASN A C 1
ATOM 1689 O O . ASN A 1 205 ? 89.500 57.244 -22.240 1.00 34.24 205 ASN A O 1
ATOM 1694 N N . ASN A 1 206 ? 88.599 57.835 -20.247 1.00 31.42 206 ASN A N 1
ATOM 1695 C CA . ASN A 1 206 ? 87.579 56.750 -20.259 1.00 30.81 206 ASN A CA 1
ATOM 1696 C C . ASN A 1 206 ? 86.195 57.312 -20.629 1.00 30.21 206 ASN A C 1
ATOM 1697 O O . ASN A 1 206 ? 85.219 56.614 -20.440 1.00 29.12 206 ASN A O 1
ATOM 1702 N N . GLY A 1 207 ? 86.132 58.561 -21.085 1.00 30.90 207 GLY A N 1
ATOM 1703 C CA . GLY A 1 207 ? 84.901 59.211 -21.557 1.00 30.59 207 GLY A CA 1
ATOM 1704 C C . GLY A 1 207 ? 84.041 59.815 -20.469 1.00 28.86 207 GLY A C 1
ATOM 1705 O O . GLY A 1 207 ? 83.093 60.504 -20.851 1.00 28.39 207 GLY A O 1
ATOM 1706 N N . LEU A 1 208 ? 84.366 59.647 -19.188 1.00 27.36 208 LEU A N 1
ATOM 1707 C CA . LEU A 1 208 ? 83.460 60.089 -18.100 1.00 25.73 208 LEU A CA 1
ATOM 1708 C C . LEU A 1 208 ? 83.335 61.608 -18.097 1.00 25.91 208 LEU A C 1
ATOM 1709 O O . LEU A 1 208 ? 82.170 62.119 -18.025 1.00 24.87 208 LEU A O 1
ATOM 1714 N N . LYS A 1 209 ? 84.439 62.332 -18.131 1.00 26.72 209 LYS A N 1
ATOM 1715 C CA . LYS A 1 209 ? 84.353 63.808 -18.021 1.00 27.50 209 LYS A CA 1
ATOM 1716 C C . LYS A 1 209 ? 83.523 64.388 -19.172 1.00 28.77 209 LYS A C 1
ATOM 1717 O O . LYS A 1 209 ? 82.620 65.214 -18.875 1.00 28.50 209 LYS A O 1
ATOM 1723 N N . ARG A 1 210 ? 83.742 63.919 -20.391 1.00 30.22 210 ARG A N 1
ATOM 1724 C CA . ARG A 1 210 ? 82.994 64.383 -21.578 1.00 32.44 210 ARG A CA 1
ATOM 1725 C C . ARG A 1 210 ? 81.531 63.904 -21.523 1.00 30.55 210 ARG A C 1
ATOM 1726 O O . ARG A 1 210 ? 80.675 64.706 -21.876 1.00 30.73 210 ARG A O 1
ATOM 1734 N N . ALA A 1 211 ? 81.253 62.653 -21.158 1.00 29.05 211 ALA A N 1
ATOM 1735 C CA . ALA A 1 211 ? 79.870 62.119 -21.113 1.00 27.96 211 ALA A CA 1
ATOM 1736 C C . ALA A 1 211 ? 79.078 62.895 -20.059 1.00 26.91 211 ALA A C 1
ATOM 1737 O O . ALA A 1 211 ? 77.925 63.204 -20.321 1.00 26.71 211 ALA A O 1
ATOM 1739 N N . ALA A 1 212 ? 79.668 63.192 -18.899 1.00 25.83 212 ALA A N 1
ATOM 1740 C CA . ALA A 1 212 ? 78.970 63.913 -17.809 1.00 25.17 212 ALA A CA 1
ATOM 1741 C C . ALA A 1 212 ? 78.570 65.283 -18.349 1.00 26.14 212 ALA A C 1
ATOM 1742 O O . ALA A 1 212 ? 77.383 65.642 -18.273 1.00 26.18 212 ALA A O 1
ATOM 1744 N N . LYS A 1 213 ? 79.514 66.014 -18.945 1.00 27.74 213 LYS A N 1
ATOM 1745 C CA . LYS A 1 213 ? 79.227 67.341 -19.512 1.00 29.53 213 LYS A CA 1
ATOM 1746 C C . LYS A 1 213 ? 78.131 67.221 -20.587 1.00 30.75 213 LYS A C 1
ATOM 1747 O O . LYS A 1 213 ? 77.179 67.992 -20.533 1.00 31.33 213 LYS A O 1
ATOM 1753 N N . GLU A 1 214 ? 78.257 66.301 -21.543 1.00 32.35 214 GLU A N 1
ATOM 1754 C CA . GLU A 1 214 ? 77.314 66.204 -22.675 1.00 34.08 214 GLU A CA 1
ATOM 1755 C C . GLU A 1 214 ? 75.924 65.786 -22.170 1.00 32.27 214 GLU A C 1
ATOM 1756 O O . GLU A 1 214 ? 74.983 66.065 -22.892 1.00 32.49 214 GLU A O 1
ATOM 1762 N N . ASN A 1 215 ? 75.799 65.126 -21.017 1.00 29.92 215 ASN A N 1
ATOM 1763 C CA . ASN A 1 215 ? 74.481 64.633 -20.512 1.00 29.27 215 ASN A CA 1
ATOM 1764 C C . ASN A 1 215 ? 73.972 65.480 -19.333 1.00 27.54 215 ASN A C 1
ATOM 1765 O O . ASN A 1 215 ? 72.997 65.074 -18.667 1.00 27.07 215 ASN A O 1
ATOM 1770 N N . GLY A 1 216 ? 74.633 66.589 -19.049 1.00 26.89 216 GLY A N 1
ATOM 1771 C CA . GLY A 1 216 ? 74.265 67.523 -17.976 1.00 26.03 216 GLY A CA 1
ATOM 1772 C C . GLY A 1 216 ? 74.327 66.922 -16.593 1.00 24.44 216 GLY A C 1
ATOM 1773 O O . GLY A 1 216 ? 73.518 67.320 -15.749 1.00 24.18 216 GLY A O 1
ATOM 1774 N N . LYS A 1 217 ? 75.275 66.021 -16.335 1.00 23.13 217 LYS A N 1
ATOM 1775 C CA . LYS A 1 217 ? 75.509 65.435 -15.004 1.00 21.34 217 LYS A CA 1
ATOM 1776 C C . LYS A 1 217 ? 76.712 66.102 -14.345 1.00 21.36 217 LYS A C 1
ATOM 1777 O O . LYS A 1 217 ? 77.697 66.444 -15.044 1.00 21.39 217 LYS A O 1
ATOM 1783 N N . GLY A 1 218 ? 76.611 66.313 -13.046 1.00 20.27 218 GLY A N 1
ATOM 1784 C CA . GLY A 1 218 ? 77.727 66.863 -12.277 1.00 20.51 218 GLY A CA 1
ATOM 1785 C C . GLY A 1 218 ? 78.838 65.840 -12.115 1.00 20.53 218 GLY A C 1
ATOM 1786 O O . GLY A 1 218 ? 78.636 64.625 -12.386 1.00 19.61 218 GLY A O 1
ATOM 1787 N N . ILE A 1 219 ? 79.995 66.345 -11.720 1.00 20.70 219 ILE A N 1
ATOM 1788 C CA . ILE A 1 219 ? 81.143 65.502 -11.336 1.00 20.78 219 ILE A CA 1
ATOM 1789 C C . ILE A 1 219 ? 81.657 66.009 -10.005 1.00 20.13 219 ILE A C 1
ATOM 1790 O O . ILE A 1 219 ? 81.930 67.191 -9.876 1.00 20.06 219 ILE A O 1
ATOM 1795 N N . ILE A 1 220 ? 81.915 65.104 -9.085 1.00 20.22 220 ILE A N 1
ATOM 1796 C CA . ILE A 1 220 ? 82.610 65.479 -7.825 1.00 20.61 220 ILE A CA 1
ATOM 1797 C C . ILE A 1 220 ? 83.875 64.627 -7.845 1.00 22.01 220 ILE A C 1
ATOM 1798 O O . ILE A 1 220 ? 83.804 63.400 -8.017 1.00 21.74 220 ILE A O 1
ATOM 1803 N N . ALA A 1 221 ? 85.024 65.287 -7.834 1.00 23.09 221 ALA A N 1
ATOM 1804 C CA . ALA A 1 221 ? 86.335 64.649 -7.988 1.00 24.69 221 ALA A CA 1
ATOM 1805 C C . ALA A 1 221 ? 86.873 64.249 -6.629 1.00 25.56 221 ALA A C 1
ATOM 1806 O O . ALA A 1 221 ? 86.959 65.099 -5.746 1.00 28.38 221 ALA A O 1
ATOM 1808 N N . PHE A 1 222 ? 87.308 63.011 -6.477 1.00 24.52 222 PHE A N 1
ATOM 1809 C CA . PHE A 1 222 ? 87.956 62.640 -5.206 1.00 24.93 222 PHE A CA 1
ATOM 1810 C C . PHE A 1 222 ? 89.422 62.297 -5.406 1.00 25.33 222 PHE A C 1
ATOM 1811 O O . PHE A 1 222 ? 89.895 62.119 -6.559 1.00 25.31 222 PHE A O 1
ATOM 1819 N N A SER A 1 223 ? 90.139 62.216 -4.283 0.50 25.58 223 SER A N 1
ATOM 1820 N N B SER A 1 223 ? 90.126 62.230 -4.271 0.50 25.33 223 SER A N 1
ATOM 1821 C CA A SER A 1 223 ? 91.597 61.988 -4.210 0.50 26.77 223 SER A CA 1
ATOM 1822 C CA B SER A 1 223 ? 91.585 62.026 -4.143 0.50 26.36 223 SER A CA 1
ATOM 1823 C C A SER A 1 223 ? 92.343 63.011 -5.061 0.50 27.56 223 SER A C 1
ATOM 1824 C C B SER A 1 223 ? 92.331 63.003 -5.050 0.50 27.34 223 SER A C 1
ATOM 1825 O O A SER A 1 223 ? 93.266 62.642 -5.787 0.50 27.85 223 SER A O 1
ATOM 1826 O O B SER A 1 223 ? 93.229 62.605 -5.792 0.50 27.60 223 SER A O 1
ATOM 1831 N N . PRO A 1 224 ? 91.984 64.313 -4.992 1.00 27.20 224 PRO A N 1
ATOM 1832 C CA . PRO A 1 224 ? 92.691 65.337 -5.771 1.00 28.44 224 PRO A CA 1
ATOM 1833 C C . PRO A 1 224 ? 94.167 65.528 -5.386 1.00 30.65 224 PRO A C 1
ATOM 1834 O O . PRO A 1 224 ? 94.891 66.148 -6.169 1.00 29.58 224 PRO A O 1
ATOM 1838 N N . LEU A 1 225 ? 94.586 65.067 -4.189 1.00 31.47 225 LEU A N 1
ATOM 1839 C CA . LEU A 1 225 ? 95.986 65.244 -3.734 1.00 34.17 225 LEU A CA 1
ATOM 1840 C C . LEU A 1 225 ? 96.801 63.982 -3.982 1.00 35.58 225 LEU A C 1
ATOM 1841 O O . LEU A 1 225 ? 97.983 63.983 -3.602 1.00 38.02 225 LEU A O 1
ATOM 1846 N N . ALA A 1 226 ? 96.254 63.013 -4.714 1.00 36.31 226 ALA A N 1
ATOM 1847 C CA . ALA A 1 226 ? 96.987 61.823 -5.206 1.00 39.07 226 ALA A CA 1
ATOM 1848 C C . ALA A 1 226 ? 97.847 61.197 -4.091 1.00 41.72 226 ALA A C 1
ATOM 1849 O O . ALA A 1 226 ? 99.079 61.181 -4.246 1.00 41.54 226 ALA A O 1
ATOM 1851 N N . GLN A 1 227 ? 97.201 60.728 -3.014 1.00 43.24 227 GLN A N 1
ATOM 1852 C CA . GLN A 1 227 ? 97.821 60.054 -1.830 1.00 47.51 227 GLN A CA 1
ATOM 1853 C C . GLN A 1 227 ? 98.979 60.871 -1.242 1.00 48.55 227 GLN A C 1
ATOM 1854 O O . GLN A 1 227 ? 100.024 60.277 -0.937 1.00 52.61 227 GLN A O 1
ATOM 1860 N N . GLY A 1 228 ? 98.804 62.179 -1.067 1.00 47.04 228 GLY A N 1
ATOM 1861 C CA . GLY A 1 228 ? 99.815 63.070 -0.471 1.00 47.19 228 GLY A CA 1
ATOM 1862 C C . GLY A 1 228 ? 100.909 63.469 -1.446 1.00 47.07 228 GLY A C 1
ATOM 1863 O O . GLY A 1 228 ? 101.764 64.307 -1.056 1.00 50.28 228 GLY A O 1
ATOM 1864 N N . THR A 1 229 ? 100.943 62.923 -2.666 1.00 45.73 229 THR A N 1
ATOM 1865 C CA . THR A 1 229 ? 102.001 63.292 -3.656 1.00 45.87 229 THR A CA 1
ATOM 1866 C C . THR A 1 229 ? 101.791 64.729 -4.127 1.00 45.87 229 THR A C 1
ATOM 1867 O O . THR A 1 229 ? 102.789 65.357 -4.504 1.00 49.71 229 THR A O 1
ATOM 1871 N N . LEU A 1 230 ? 100.569 65.263 -4.079 1.00 43.90 230 LEU A N 1
ATOM 1872 C CA . LEU A 1 230 ? 100.324 66.685 -4.463 1.00 43.79 230 LEU A CA 1
ATOM 1873 C C . LEU A 1 230 ? 100.172 67.545 -3.201 1.00 44.59 230 LEU A C 1
ATOM 1874 O O . LEU A 1 230 ? 99.224 68.334 -3.123 1.00 43.05 230 LEU A O 1
ATOM 1879 N N . THR A 1 231 ? 101.119 67.404 -2.264 1.00 47.72 231 THR A N 1
ATOM 1880 C CA . THR A 1 231 ? 101.223 68.192 -1.001 1.00 50.59 231 THR A CA 1
ATOM 1881 C C . THR A 1 231 ? 102.700 68.499 -0.729 1.00 55.20 231 THR A C 1
ATOM 1882 O O . THR A 1 231 ? 103.537 68.158 -1.585 1.00 56.02 231 THR A O 1
ATOM 1886 N N . ASP A 1 232 ? 102.997 69.089 0.434 1.00 60.42 232 ASP A N 1
ATOM 1887 C CA . ASP A 1 232 ? 104.374 69.395 0.919 1.00 65.30 232 ASP A CA 1
ATOM 1888 C C . ASP A 1 232 ? 105.069 68.125 1.418 1.00 67.80 232 ASP A C 1
ATOM 1889 O O . ASP A 1 232 ? 106.304 68.159 1.564 1.00 70.26 232 ASP A O 1
ATOM 1894 N N . LYS A 1 233 ? 104.291 67.086 1.738 1.00 68.61 233 LYS A N 1
ATOM 1895 C CA . LYS A 1 233 ? 104.739 65.826 2.394 1.00 72.15 233 LYS A CA 1
ATOM 1896 C C . LYS A 1 233 ? 106.095 65.342 1.866 1.00 74.28 233 LYS A C 1
ATOM 1897 O O . LYS A 1 233 ? 106.971 65.112 2.705 1.00 76.94 233 LYS A O 1
ATOM 1903 N N . TYR A 1 234 ? 106.270 65.187 0.549 1.00 74.38 234 TYR A N 1
ATOM 1904 C CA . TYR A 1 234 ? 107.494 64.616 -0.083 1.00 76.30 234 TYR A CA 1
ATOM 1905 C C . TYR A 1 234 ? 108.485 65.701 -0.538 1.00 77.20 234 TYR A C 1
ATOM 1906 O O . TYR A 1 234 ? 109.438 65.342 -1.259 1.00 78.60 234 TYR A O 1
ATOM 1915 N N . LEU A 1 235 ? 108.305 66.960 -0.124 1.00 76.58 235 LEU A N 1
ATOM 1916 C CA . LEU A 1 235 ? 109.211 68.081 -0.507 1.00 79.75 235 LEU A CA 1
ATOM 1917 C C . LEU A 1 235 ? 110.313 68.269 0.544 1.00 82.85 235 LEU A C 1
ATOM 1918 O O . LEU A 1 235 ? 110.065 68.051 1.748 1.00 81.88 235 LEU A O 1
ATOM 1923 N N . SER A 1 236 ? 111.495 68.660 0.078 1.00 89.03 236 SER A N 1
ATOM 1924 C CA . SER A 1 236 ? 112.644 69.085 0.915 1.00 94.72 236 SER A CA 1
ATOM 1925 C C . SER A 1 236 ? 112.684 70.617 0.857 1.00 98.09 236 SER A C 1
ATOM 1926 O O . SER A 1 236 ? 111.796 71.203 0.196 1.00 96.20 236 SER A O 1
ATOM 1929 N N . GLY A 1 237 ? 113.636 71.245 1.548 1.00 104.53 237 GLY A N 1
ATOM 1930 C CA . GLY A 1 237 ? 113.827 72.707 1.563 1.00 107.02 237 GLY A CA 1
ATOM 1931 C C . GLY A 1 237 ? 115.306 73.023 1.563 1.00 115.71 237 GLY A C 1
ATOM 1932 O O . GLY A 1 237 ? 115.775 73.608 2.555 1.00 121.02 237 GLY A O 1
ATOM 1933 N N . ILE A 1 238 ? 116.010 72.628 0.493 1.00 119.84 238 ILE A N 1
ATOM 1934 C CA . ILE A 1 238 ? 117.493 72.767 0.330 1.00 124.10 238 ILE A CA 1
ATOM 1935 C C . ILE A 1 238 ? 117.802 73.729 -0.827 1.00 125.71 238 ILE A C 1
ATOM 1936 O O . ILE A 1 238 ? 116.836 74.258 -1.412 1.00 123.95 238 ILE A O 1
ATOM 1941 N N . LEU A 1 256 ? 108.057 56.797 -3.938 1.00 103.07 256 LEU A N 1
ATOM 1942 C CA . LEU A 1 256 ? 108.906 58.017 -3.843 1.00 104.34 256 LEU A CA 1
ATOM 1943 C C . LEU A 1 256 ? 110.149 57.885 -4.745 1.00 104.36 256 LEU A C 1
ATOM 1944 O O . LEU A 1 256 ? 111.273 57.990 -4.221 1.00 108.04 256 LEU A O 1
ATOM 1949 N N . THR A 1 257 ? 109.964 57.699 -6.061 1.00 98.60 257 THR A N 1
ATOM 1950 C CA . THR A 1 257 ? 111.067 57.608 -7.060 1.00 95.70 257 THR A CA 1
ATOM 1951 C C . THR A 1 257 ? 111.693 58.988 -7.246 1.00 94.93 257 THR A C 1
ATOM 1952 O O . THR A 1 257 ? 111.017 59.993 -6.930 1.00 91.11 257 THR A O 1
ATOM 1956 N N . GLU A 1 258 ? 112.921 59.035 -7.768 1.00 94.20 258 GLU A N 1
ATOM 1957 C CA . GLU A 1 258 ? 113.632 60.305 -8.066 1.00 93.36 258 GLU A CA 1
ATOM 1958 C C . GLU A 1 258 ? 112.794 61.050 -9.121 1.00 89.98 258 GLU A C 1
ATOM 1959 O O . GLU A 1 258 ? 112.619 62.276 -8.976 1.00 87.36 258 GLU A O 1
ATOM 1965 N N . LYS A 1 259 ? 112.216 60.314 -10.082 1.00 87.63 259 LYS A N 1
ATOM 1966 C CA . LYS A 1 259 ? 111.387 60.846 -11.202 1.00 85.27 259 LYS A CA 1
ATOM 1967 C C . LYS A 1 259 ? 110.090 61.486 -10.669 1.00 79.02 259 LYS A C 1
ATOM 1968 O O . LYS A 1 259 ? 109.710 62.571 -11.166 1.00 76.60 259 LYS A O 1
ATOM 1974 N N . LYS A 1 260 ? 109.431 60.841 -9.705 1.00 73.63 260 LYS A N 1
ATOM 1975 C CA . LYS A 1 260 ? 108.182 61.333 -9.067 1.00 68.59 260 LYS A CA 1
ATOM 1976 C C . LYS A 1 260 ? 108.493 62.592 -8.252 1.00 66.15 260 LYS A C 1
ATOM 1977 O O . LYS A 1 260 ? 107.727 63.557 -8.361 1.00 63.29 260 LYS A O 1
ATOM 1983 N N . LEU A 1 261 ? 109.551 62.568 -7.435 1.00 65.85 261 LEU A N 1
ATOM 1984 C CA . LEU A 1 261 ? 109.949 63.716 -6.568 1.00 65.86 261 LEU A CA 1
ATOM 1985 C C . LEU A 1 261 ? 110.242 64.964 -7.436 1.00 64.74 261 LEU A C 1
ATOM 1986 O O . LEU A 1 261 ? 110.093 66.151 -6.941 1.00 63.94 261 LEU A O 1
ATOM 1991 N N . GLU A 1 262 ? 110.799 64.706 -8.666 1.00 65.32 262 GLU A N 1
ATOM 1992 C CA . GLU A 1 262 ? 111.114 65.761 -9.671 1.00 65.88 262 GLU A CA 1
ATOM 1993 C C . GLU A 1 262 ? 109.811 66.369 -10.211 1.00 61.99 262 GLU A C 1
ATOM 1994 O O . GLU A 1 262 ? 109.753 67.600 -10.361 1.00 61.15 262 GLU A O 1
ATOM 2000 N N . GLN A 1 263 ? 108.824 65.533 -10.536 1.00 58.81 263 GLN A N 1
ATOM 2001 C CA . GLN A 1 263 ? 107.496 66.003 -11.008 1.00 56.31 263 GLN A CA 1
ATOM 2002 C C . GLN A 1 263 ? 106.872 66.918 -9.937 1.00 54.48 263 GLN A C 1
ATOM 2003 O O . GLN A 1 263 ? 106.225 67.992 -10.312 1.00 54.33 263 GLN A O 1
ATOM 2009 N N . ILE A 1 264 ? 107.012 66.495 -8.666 1.00 53.28 264 ILE A N 1
ATOM 2010 C CA . ILE A 1 264 ? 106.430 67.191 -7.488 1.00 51.48 264 ILE A CA 1
ATOM 2011 C C . ILE A 1 264 ? 107.164 68.502 -7.268 1.00 52.63 264 ILE A C 1
ATOM 2012 O O . ILE A 1 264 ? 106.504 69.499 -6.948 1.00 50.60 264 ILE A O 1
ATOM 2017 N N . ARG A 1 265 ? 108.489 68.498 -7.444 1.00 54.71 265 ARG A N 1
ATOM 2018 C CA . ARG A 1 265 ? 109.298 69.717 -7.254 1.00 57.38 265 ARG A CA 1
ATOM 2019 C C . ARG A 1 265 ? 108.851 70.786 -8.288 1.00 56.41 265 ARG A C 1
ATOM 2020 O O . ARG A 1 265 ? 108.851 71.994 -7.895 1.00 59.42 265 ARG A O 1
ATOM 2028 N N . ARG A 1 266 ? 108.739 70.364 -9.564 1.00 55.26 266 ARG A N 1
ATOM 2029 C CA . ARG A 1 266 ? 108.392 71.281 -10.685 1.00 54.86 266 ARG A CA 1
ATOM 2030 C C . ARG A 1 266 ? 106.938 71.763 -10.555 1.00 51.20 266 ARG A C 1
ATOM 2031 O O . ARG A 1 266 ? 106.686 72.916 -10.891 1.00 49.91 266 ARG A O 1
ATOM 2039 N N . LEU A 1 267 ? 106.008 70.921 -10.104 1.00 48.71 267 LEU A N 1
ATOM 2040 C CA . LEU A 1 267 ? 104.581 71.340 -9.945 1.00 46.75 267 LEU A CA 1
ATOM 2041 C C . LEU A 1 267 ? 104.488 72.378 -8.804 1.00 46.97 267 LEU A C 1
ATOM 2042 O O . LEU A 1 267 ? 103.846 73.463 -8.934 1.00 48.76 267 LEU A O 1
ATOM 2047 N N . ASN A 1 268 ? 105.304 72.103 -7.742 1.00 47.26 268 ASN A N 1
ATOM 2048 C CA . ASN A 1 268 ? 105.292 72.985 -6.554 1.00 47.50 268 ASN A CA 1
ATOM 2049 C C . ASN A 1 268 ? 105.840 74.368 -6.951 1.00 48.93 268 ASN A C 1
ATOM 2050 O O . ASN A 1 268 ? 105.407 75.363 -6.346 1.00 48.64 268 ASN A O 1
ATOM 2055 N N . ASN A 1 269 ? 106.768 74.418 -7.919 1.00 50.33 269 ASN A N 1
ATOM 2056 C CA . ASN A 1 269 ? 107.306 75.716 -8.418 1.00 52.34 269 ASN A CA 1
ATOM 2057 C C . ASN A 1 269 ? 106.182 76.482 -9.132 1.00 50.17 269 ASN A C 1
ATOM 2058 O O . ASN A 1 269 ? 106.128 77.766 -8.986 1.00 51.49 269 ASN A O 1
ATOM 2063 N N . ILE A 1 270 ? 105.348 75.777 -9.905 1.00 47.69 270 ILE A N 1
ATOM 2064 C CA . ILE A 1 270 ? 104.194 76.428 -10.588 1.00 46.26 270 ILE A CA 1
ATOM 2065 C C . ILE A 1 270 ? 103.225 76.968 -9.513 1.00 44.72 270 ILE A C 1
ATOM 2066 O O . ILE A 1 270 ? 102.720 78.149 -9.641 1.00 45.31 270 ILE A O 1
ATOM 2071 N N . ALA A 1 271 ? 103.023 76.185 -8.438 1.00 43.78 271 ALA A N 1
ATOM 2072 C CA . ALA A 1 271 ? 102.133 76.592 -7.332 1.00 42.66 271 ALA A CA 1
ATOM 2073 C C . ALA A 1 271 ? 102.704 77.835 -6.637 1.00 44.60 271 ALA A C 1
ATOM 2074 O O . ALA A 1 271 ? 101.956 78.813 -6.482 1.00 43.61 271 ALA A O 1
ATOM 2076 N N . LEU A 1 272 ? 103.995 77.853 -6.291 1.00 47.74 272 LEU A N 1
ATOM 2077 C CA . LEU A 1 272 ? 104.596 78.999 -5.568 1.00 50.56 272 LEU A CA 1
ATOM 2078 C C . LEU A 1 272 ? 104.378 80.317 -6.382 1.00 51.60 272 LEU A C 1
ATOM 2079 O O . LEU A 1 272 ? 103.878 81.401 -5.741 1.00 52.35 272 LEU A O 1
ATOM 2084 N N . ASN A 1 273 ? 104.519 80.200 -7.739 1.00 52.30 273 ASN A N 1
ATOM 2085 C CA . ASN A 1 273 ? 104.442 81.372 -8.659 1.00 54.52 273 ASN A CA 1
ATOM 2086 C C . ASN A 1 273 ? 103.009 81.921 -8.658 1.00 52.19 273 ASN A C 1
ATOM 2087 O O . ASN A 1 273 ? 102.845 83.114 -8.954 1.00 52.25 273 ASN A O 1
ATOM 2092 N N . ARG A 1 274 ? 102.033 81.075 -8.340 1.00 49.54 274 ARG A N 1
ATOM 2093 C CA . ARG A 1 274 ? 100.587 81.412 -8.222 1.00 47.79 274 ARG A CA 1
ATOM 2094 C C . ARG A 1 274 ? 100.234 81.880 -6.802 1.00 46.66 274 ARG A C 1
ATOM 2095 O O . ARG A 1 274 ? 99.082 82.201 -6.596 1.00 45.93 274 ARG A O 1
ATOM 2103 N N . GLY A 1 275 ? 101.160 81.870 -5.843 1.00 47.10 275 GLY A N 1
ATOM 2104 C CA . GLY A 1 275 ? 100.866 82.235 -4.446 1.00 46.24 275 GLY A CA 1
ATOM 2105 C C . GLY A 1 275 ? 100.102 81.130 -3.746 1.00 44.33 275 GLY A C 1
ATOM 2106 O O . GLY A 1 275 ? 99.377 81.432 -2.814 1.00 44.51 275 GLY A O 1
ATOM 2107 N N . GLN A 1 276 ? 100.236 79.881 -4.202 1.00 42.66 276 GLN A N 1
ATOM 2108 C CA . GLN A 1 276 ? 99.541 78.716 -3.626 1.00 40.71 276 GLN A CA 1
ATOM 2109 C C . GLN A 1 276 ? 100.540 77.650 -3.155 1.00 41.61 276 GLN A C 1
ATOM 2110 O O . GLN A 1 276 ? 101.651 77.558 -3.718 1.00 42.45 276 GLN A O 1
ATOM 2116 N N . THR A 1 277 ? 100.122 76.823 -2.194 1.00 41.27 277 THR A N 1
ATOM 2117 C CA . THR A 1 277 ? 100.820 75.558 -1.880 1.00 42.00 277 THR A CA 1
ATOM 2118 C C . THR A 1 277 ? 100.518 74.599 -3.040 1.00 40.80 277 THR A C 1
ATOM 2119 O O . THR A 1 277 ? 99.515 74.835 -3.774 1.00 38.75 277 THR A O 1
ATOM 2123 N N . LEU A 1 278 ? 101.304 73.530 -3.173 1.00 41.91 278 LEU A N 1
ATOM 2124 C CA . LEU A 1 278 ? 101.047 72.476 -4.186 1.00 41.84 278 LEU A CA 1
ATOM 2125 C C . LEU A 1 278 ? 99.638 71.914 -3.972 1.00 40.10 278 LEU A C 1
ATOM 2126 O O . LEU A 1 278 ? 98.868 71.829 -4.949 1.00 38.86 278 LEU A O 1
ATOM 2131 N N . ALA A 1 279 ? 99.262 71.585 -2.733 1.00 39.71 279 ALA A N 1
ATOM 2132 C CA . ALA A 1 279 ? 97.920 71.054 -2.410 1.00 37.65 279 ALA A CA 1
ATOM 2133 C C . ALA A 1 279 ? 96.856 72.014 -2.931 1.00 36.01 279 ALA A C 1
ATOM 2134 O O . ALA A 1 279 ? 95.873 71.551 -3.572 1.00 33.69 279 ALA A O 1
ATOM 2136 N N . GLN A 1 280 ? 97.029 73.305 -2.655 1.00 36.41 280 GLN A N 1
ATOM 2137 C CA . GLN A 1 280 ? 96.041 74.322 -3.086 1.00 36.04 280 GLN A CA 1
ATOM 2138 C C . GLN A 1 280 ? 95.953 74.345 -4.615 1.00 34.52 280 GLN A C 1
ATOM 2139 O O . GLN A 1 280 ? 94.832 74.369 -5.124 1.00 32.30 280 GLN A O 1
ATOM 2145 N N . MET A 1 281 ? 97.086 74.270 -5.321 1.00 34.60 281 MET A N 1
ATOM 2146 C CA . MET A 1 281 ? 97.038 74.310 -6.800 1.00 34.07 281 MET A CA 1
ATOM 2147 C C . MET A 1 281 ? 96.373 73.034 -7.318 1.00 32.38 281 MET A C 1
ATOM 2148 O O . MET A 1 281 ? 95.625 73.097 -8.309 1.00 30.87 281 MET A O 1
ATOM 2153 N N . ALA A 1 282 ? 96.643 71.896 -6.674 1.00 32.10 282 ALA A N 1
ATOM 2154 C CA . ALA A 1 282 ? 96.076 70.600 -7.083 1.00 31.34 282 ALA A CA 1
ATOM 2155 C C . ALA A 1 282 ? 94.549 70.674 -6.982 1.00 29.89 282 ALA A C 1
ATOM 2156 O O . ALA A 1 282 ? 93.885 70.101 -7.863 1.00 28.42 282 ALA A O 1
ATOM 2158 N N . LEU A 1 283 ? 94.020 71.327 -5.935 1.00 29.72 283 LEU A N 1
ATOM 2159 C CA . LEU A 1 283 ? 92.554 71.470 -5.742 1.00 28.57 283 LEU A CA 1
ATOM 2160 C C . LEU A 1 283 ? 92.002 72.418 -6.811 1.00 28.50 283 LEU A C 1
ATOM 2161 O O . LEU A 1 283 ? 91.000 72.065 -7.433 1.00 27.63 283 LEU A O 1
ATOM 2166 N N . SER A 1 284 ? 92.669 73.545 -7.035 1.00 29.35 284 SER A N 1
ATOM 2167 C CA . SER A 1 284 ? 92.269 74.537 -8.069 1.00 29.81 284 SER A CA 1
ATOM 2168 C C . SER A 1 284 ? 92.266 73.866 -9.446 1.00 29.52 284 SER A C 1
ATOM 2169 O O . SER A 1 284 ? 91.350 74.120 -10.224 1.00 29.17 284 SER A O 1
ATOM 2172 N N . TRP A 1 285 ? 93.254 73.024 -9.739 1.00 29.36 285 TRP A N 1
ATOM 2173 C CA . TRP A 1 285 ? 93.359 72.414 -11.080 1.00 29.40 285 TRP A CA 1
ATOM 2174 C C . TRP A 1 285 ? 92.158 71.497 -11.340 1.00 28.16 285 TRP A C 1
ATOM 2175 O O . TRP A 1 285 ? 91.586 71.518 -12.445 1.00 28.53 285 TRP A O 1
ATOM 2186 N N . VAL A 1 286 ? 91.782 70.676 -10.381 1.00 27.43 286 VAL A N 1
ATOM 2187 C CA . VAL A 1 286 ? 90.641 69.757 -10.566 1.00 26.80 286 VAL A CA 1
ATOM 2188 C C . VAL A 1 286 ? 89.362 70.545 -10.905 1.00 25.66 286 VAL A C 1
ATOM 2189 O O . VAL A 1 286 ? 88.505 69.982 -11.611 1.00 25.45 286 VAL A O 1
ATOM 2193 N N . LEU A 1 287 ? 89.223 71.756 -10.399 1.00 25.90 287 LEU A N 1
ATOM 2194 C CA . LEU A 1 287 ? 88.027 72.631 -10.597 1.00 26.48 287 LEU A CA 1
ATOM 2195 C C . LEU A 1 287 ? 88.149 73.537 -11.828 1.00 27.73 287 LEU A C 1
ATOM 2196 O O . LEU A 1 287 ? 87.259 74.375 -12.035 1.00 28.22 287 LEU A O 1
ATOM 2201 N N . LYS A 1 288 ? 89.213 73.451 -12.599 1.00 29.07 288 LYS A N 1
ATOM 2202 C CA . LYS A 1 288 ? 89.436 74.478 -13.648 1.00 30.61 288 LYS A CA 1
ATOM 2203 C C . LYS A 1 288 ? 88.313 74.465 -14.692 1.00 30.55 288 LYS A C 1
ATOM 2204 O O . LYS A 1 288 ? 88.064 75.531 -15.287 1.00 32.36 288 LYS A O 1
ATOM 2210 N N . ASP A 1 289 ? 87.829 73.295 -15.043 1.00 30.01 289 ASP A N 1
ATOM 2211 C CA . ASP A 1 289 ? 86.780 73.085 -16.075 1.00 30.80 289 ASP A CA 1
ATOM 2212 C C . ASP A 1 289 ? 85.395 73.075 -15.417 1.00 29.64 289 ASP A C 1
ATOM 2213 O O . ASP A 1 289 ? 85.193 72.407 -14.402 1.00 28.72 289 ASP A O 1
ATOM 2218 N N . SER A 1 290 ? 84.440 73.763 -16.026 1.00 30.91 290 SER A N 1
ATOM 2219 C CA . SER A 1 290 ? 83.071 73.914 -15.449 1.00 30.58 290 SER A CA 1
ATOM 2220 C C . SER A 1 290 ? 82.390 72.571 -15.238 1.00 29.22 290 SER A C 1
ATOM 2221 O O . SER A 1 290 ? 81.512 72.506 -14.322 1.00 28.93 290 SER A O 1
ATOM 2224 N N . GLU A 1 291 ? 82.707 71.529 -16.015 1.00 29.08 291 GLU A N 1
ATOM 2225 C CA . GLU A 1 291 ? 81.991 70.240 -15.874 1.00 28.64 291 GLU A CA 1
ATOM 2226 C C . GLU A 1 291 ? 82.386 69.554 -14.561 1.00 27.17 291 GLU A C 1
ATOM 2227 O O . GLU A 1 291 ? 81.688 68.638 -14.136 1.00 26.18 291 GLU A O 1
ATOM 2233 N N . VAL A 1 292 ? 83.441 69.993 -13.885 1.00 26.62 292 VAL A N 1
ATOM 2234 C CA . VAL A 1 292 ? 83.752 69.423 -12.544 1.00 24.85 292 VAL A CA 1
ATOM 2235 C C . VAL A 1 292 ? 83.037 70.317 -11.536 1.00 23.58 292 VAL A C 1
ATOM 2236 O O . VAL A 1 292 ? 83.336 71.507 -11.458 1.00 23.38 292 VAL A O 1
ATOM 2240 N N . THR A 1 293 ? 82.067 69.767 -10.856 1.00 22.18 293 THR A N 1
ATOM 2241 C CA . THR A 1 293 ? 81.189 70.560 -9.958 1.00 21.95 293 THR A CA 1
ATOM 2242 C C . THR A 1 293 ? 81.905 70.910 -8.649 1.00 21.27 293 THR A C 1
ATOM 2243 O O . THR A 1 293 ? 81.888 72.063 -8.216 1.00 21.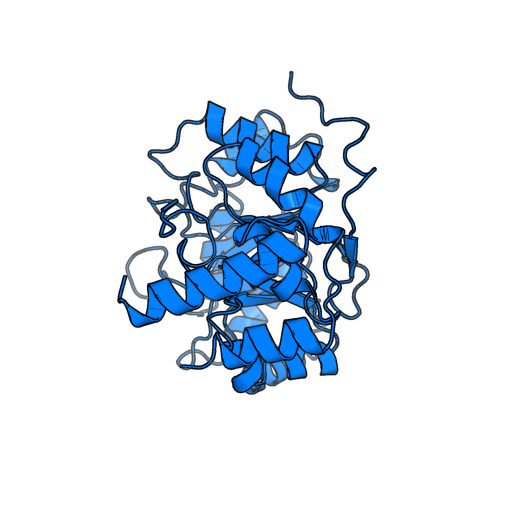40 293 THR A O 1
ATOM 2247 N N . SER A 1 294 ? 82.592 69.944 -8.081 1.00 21.29 294 SER A N 1
ATOM 2248 C CA . SER A 1 294 ? 83.154 70.045 -6.720 1.00 20.69 294 SER A CA 1
ATOM 2249 C C . SER A 1 294 ? 84.367 69.145 -6.590 1.00 21.26 294 SER A C 1
ATOM 2250 O O . SER A 1 294 ? 84.514 68.165 -7.341 1.00 20.34 294 SER A O 1
ATOM 2253 N N . VAL A 1 295 ? 85.231 69.521 -5.680 1.00 22.28 295 VAL A N 1
ATOM 2254 C CA . VAL A 1 295 ? 86.370 68.629 -5.325 1.00 23.51 295 VAL A CA 1
ATOM 2255 C C . VAL A 1 295 ? 86.142 68.173 -3.881 1.00 23.48 295 VAL A C 1
ATOM 2256 O O . VAL A 1 295 ? 85.865 69.015 -2.981 1.00 21.86 295 VAL A O 1
ATOM 2260 N N . LEU A 1 296 ? 86.314 66.880 -3.688 1.00 23.89 296 LEU A N 1
ATOM 2261 C CA . LEU A 1 296 ? 86.077 66.237 -2.396 1.00 25.48 296 LEU A CA 1
ATOM 2262 C C . LEU A 1 296 ? 87.400 66.099 -1.669 1.00 26.70 296 LEU A C 1
ATOM 2263 O O . LEU A 1 296 ? 88.345 65.472 -2.220 1.00 30.11 296 LEU A O 1
ATOM 2268 N N . ILE A 1 297 ? 87.554 66.806 -0.542 1.00 26.35 297 ILE A N 1
ATOM 2269 C CA . ILE A 1 297 ? 88.775 66.776 0.308 1.00 28.09 297 ILE A CA 1
ATOM 2270 C C . ILE A 1 297 ? 88.548 65.935 1.568 1.00 27.86 297 ILE A C 1
ATOM 2271 O O . ILE A 1 297 ? 87.407 65.731 1.987 1.00 26.04 297 ILE A O 1
ATOM 2276 N N . GLY A 1 298 ? 89.655 65.559 2.186 1.00 28.80 298 GLY A N 1
ATOM 2277 C CA . GLY A 1 298 ? 89.693 64.952 3.521 1.00 28.47 298 GLY A CA 1
ATOM 2278 C C . GLY A 1 298 ? 90.528 65.842 4.393 1.00 29.75 298 GLY A C 1
ATOM 2279 O O . GLY A 1 298 ? 91.226 66.705 3.855 1.00 31.44 298 GLY A O 1
ATOM 2280 N N . ALA A 1 299 ? 90.509 65.634 5.693 1.00 29.94 299 ALA A N 1
ATOM 2281 C CA . ALA A 1 299 ? 91.364 66.356 6.643 1.00 30.68 299 ALA A CA 1
ATOM 2282 C C . ALA A 1 299 ? 91.508 65.556 7.929 1.00 31.33 299 ALA A C 1
ATOM 2283 O O . ALA A 1 299 ? 90.580 64.831 8.261 1.00 30.00 299 ALA A O 1
ATOM 2285 N N . SER A 1 300 ? 92.660 65.675 8.589 1.00 33.16 300 SER A N 1
ATOM 2286 C CA . SER A 1 300 ? 92.912 65.136 9.950 1.00 33.97 300 SER A CA 1
ATOM 2287 C C . SER A 1 300 ? 92.829 66.290 10.950 1.00 34.62 300 SER A C 1
ATOM 2288 O O . SER A 1 300 ? 92.656 66.042 12.152 1.00 35.16 300 SER A O 1
ATOM 2291 N N . LYS A 1 301 ? 92.980 67.531 10.485 1.00 35.47 301 LYS A N 1
ATOM 2292 C CA . LYS A 1 301 ? 92.999 68.688 11.406 1.00 36.79 301 LYS A CA 1
ATOM 2293 C C . LYS A 1 301 ? 92.318 69.875 10.722 1.00 34.95 301 LYS A C 1
ATOM 2294 O O . LYS A 1 301 ? 92.333 69.992 9.498 1.00 32.94 301 LYS A O 1
ATOM 2300 N N . PRO A 1 302 ? 91.643 70.731 11.521 1.00 34.56 302 PRO A N 1
ATOM 2301 C CA . PRO A 1 302 ? 90.891 71.887 11.007 1.00 33.41 302 PRO A CA 1
ATOM 2302 C C . PRO A 1 302 ? 91.708 72.834 10.115 1.00 33.41 302 PRO A C 1
ATOM 2303 O O . PRO A 1 302 ? 91.180 73.298 9.117 1.00 32.03 302 PRO A O 1
ATOM 2307 N N . SER A 1 303 ? 92.990 73.016 10.407 1.00 34.44 303 SER A N 1
ATOM 2308 C CA . SER A 1 303 ? 93.851 73.942 9.629 1.00 35.46 303 SER A CA 1
ATOM 2309 C C . SER A 1 303 ? 93.857 73.516 8.156 1.00 34.25 303 SER A C 1
ATOM 2310 O O . SER A 1 303 ? 94.003 74.398 7.300 1.00 34.45 303 SER A O 1
ATOM 2313 N N . GLN A 1 304 ? 93.725 72.221 7.847 1.00 33.93 304 GLN A N 1
ATOM 2314 C CA . GLN A 1 304 ? 93.746 71.758 6.440 1.00 33.83 304 GLN A CA 1
ATOM 2315 C C . GLN A 1 304 ? 92.492 72.233 5.725 1.00 33.01 304 GLN A C 1
ATOM 2316 O O . GLN A 1 304 ? 92.594 72.612 4.559 1.00 33.76 304 GLN A O 1
ATOM 2322 N N . ILE A 1 305 ? 91.344 72.225 6.399 1.00 31.54 305 ILE A N 1
ATOM 2323 C CA . ILE A 1 305 ? 90.104 72.745 5.784 1.00 30.49 305 ILE A CA 1
ATOM 2324 C C . ILE A 1 305 ? 90.309 74.240 5.490 1.00 32.10 305 ILE A C 1
ATOM 2325 O O . ILE A 1 305 ? 90.022 74.682 4.379 1.00 32.64 305 ILE A O 1
ATOM 2330 N N . ILE A 1 306 ? 90.715 74.985 6.492 1.00 33.52 306 ILE A N 1
ATOM 2331 C CA . ILE A 1 306 ? 90.862 76.460 6.404 1.00 36.66 306 ILE A CA 1
ATOM 2332 C C . ILE A 1 306 ? 91.837 76.814 5.267 1.00 39.23 306 ILE A C 1
ATOM 2333 O O . ILE A 1 306 ? 91.509 77.700 4.488 1.00 38.91 306 ILE A O 1
ATOM 2338 N N . GLU A 1 307 ? 92.972 76.128 5.119 1.00 41.81 307 GLU A N 1
ATOM 2339 C CA . GLU A 1 307 ? 93.896 76.393 3.974 1.00 44.14 307 GLU A CA 1
ATOM 2340 C C . GLU A 1 307 ? 93.185 76.043 2.656 1.00 42.51 307 GLU A C 1
ATOM 2341 O O . GLU A 1 307 ? 93.331 76.745 1.666 1.00 46.98 307 GLU A O 1
ATOM 2347 N N . ASN A 1 308 ? 92.481 74.947 2.606 1.00 39.79 308 ASN A N 1
ATOM 2348 C CA . ASN A 1 308 ? 91.992 74.435 1.309 1.00 38.73 308 ASN A CA 1
ATOM 2349 C C . ASN A 1 308 ? 90.844 75.287 0.771 1.00 37.03 308 ASN A C 1
ATOM 2350 O O . ASN A 1 308 ? 90.703 75.304 -0.441 1.00 36.44 308 ASN A O 1
ATOM 2355 N N . VAL A 1 309 ? 90.062 75.965 1.616 1.00 36.58 309 VAL A N 1
ATOM 2356 C CA . VAL A 1 309 ? 88.825 76.633 1.102 1.00 35.85 309 VAL A CA 1
ATOM 2357 C C . VAL A 1 309 ? 89.192 77.900 0.316 1.00 37.66 309 VAL A C 1
ATOM 2358 O O . VAL A 1 309 ? 88.335 78.341 -0.440 1.00 38.06 309 VAL A O 1
ATOM 2362 N N . GLY A 1 310 ? 90.404 78.443 0.436 1.00 40.38 310 GLY A N 1
ATOM 2363 C CA . GLY A 1 310 ? 90.815 79.599 -0.392 1.00 42.53 310 GLY A CA 1
ATOM 2364 C C . GLY A 1 310 ? 90.914 79.230 -1.876 1.00 43.19 310 GLY A C 1
ATOM 2365 O O . GLY A 1 310 ? 90.786 80.095 -2.713 1.00 47.78 310 GLY A O 1
ATOM 2366 N N . ILE A 1 311 ? 91.128 77.968 -2.201 1.00 43.80 311 ILE A N 1
ATOM 2367 C CA . ILE A 1 311 ? 91.481 77.493 -3.575 1.00 44.62 311 ILE A CA 1
ATOM 2368 C C . ILE A 1 311 ? 90.344 77.766 -4.553 1.00 46.38 311 ILE A C 1
ATOM 2369 O O . ILE A 1 311 ? 90.656 78.036 -5.738 1.00 47.83 311 ILE A O 1
ATOM 2374 N N . VAL A 1 312 ? 89.087 77.714 -4.081 1.00 45.68 312 VAL A N 1
ATOM 2375 C CA . VAL A 1 312 ? 87.867 77.981 -4.913 1.00 44.61 312 VAL A CA 1
ATOM 2376 C C . VAL A 1 312 ? 87.972 79.382 -5.544 1.00 45.66 312 VAL A C 1
ATOM 2377 O O . VAL A 1 312 ? 87.174 79.652 -6.461 1.00 44.12 312 VAL A O 1
ATOM 2381 N N . HIS A 1 313 ? 88.898 80.232 -5.087 1.00 46.58 313 HIS A N 1
ATOM 2382 C CA . HIS A 1 313 ? 89.061 81.621 -5.618 1.00 49.06 313 HIS A CA 1
ATOM 2383 C C . HIS A 1 313 ? 90.254 81.754 -6.579 1.00 48.17 313 HIS A C 1
ATOM 2384 O O . HIS A 1 313 ? 90.514 82.873 -7.002 1.00 47.84 313 HIS A O 1
ATOM 2391 N N . LYS A 1 314 ? 90.910 80.649 -6.948 1.00 45.80 314 LYS A N 1
ATOM 2392 C CA . LYS A 1 314 ? 92.063 80.636 -7.885 1.00 45.91 314 LYS A CA 1
ATOM 2393 C C . LYS A 1 314 ? 91.965 79.409 -8.801 1.00 42.75 314 LYS A C 1
ATOM 2394 O O . LYS A 1 314 ? 92.971 78.665 -8.934 1.00 42.31 314 LYS A O 1
ATOM 2400 N N . ILE A 1 315 ? 90.815 79.193 -9.431 1.00 39.45 315 ILE A N 1
ATOM 2401 C CA . ILE A 1 315 ? 90.598 77.985 -10.291 1.00 38.45 315 ILE A CA 1
ATOM 2402 C C . ILE A 1 315 ? 90.992 78.315 -11.738 1.00 38.34 315 ILE A C 1
ATOM 2403 O O . ILE A 1 315 ? 90.932 77.410 -12.588 1.00 38.31 315 ILE A O 1
ATOM 2408 N N . GLY A 1 316 ? 91.386 79.563 -11.986 1.00 39.03 316 GLY A N 1
ATOM 2409 C CA . GLY A 1 316 ? 91.879 80.005 -13.306 1.00 39.68 316 GLY A CA 1
ATOM 2410 C C . GLY A 1 316 ? 93.359 79.722 -13.509 1.00 40.34 316 GLY A C 1
ATOM 2411 O O . GLY A 1 316 ? 94.165 80.051 -12.631 1.00 41.60 316 GLY A O 1
ATOM 2412 N N . PHE A 1 317 ? 93.717 79.265 -14.701 1.00 39.47 317 PHE A N 1
ATOM 2413 C CA . PHE A 1 317 ? 95.095 78.906 -15.083 1.00 39.70 317 PHE A CA 1
ATOM 2414 C C . PHE A 1 317 ? 95.380 79.497 -16.457 1.00 41.41 317 PHE A C 1
ATOM 2415 O O . PHE A 1 317 ? 94.471 79.425 -17.291 1.00 41.56 317 PHE A O 1
ATOM 2423 N N . THR A 1 318 ? 96.596 79.956 -16.673 1.00 42.91 318 THR A N 1
ATOM 2424 C CA . THR A 1 318 ? 97.078 80.433 -17.999 1.00 45.11 318 THR A CA 1
ATOM 2425 C C . THR A 1 318 ? 97.252 79.169 -18.868 1.00 45.61 318 THR A C 1
ATOM 2426 O O . THR A 1 318 ? 97.560 78.009 -18.272 1.00 44.18 318 THR A O 1
ATOM 2430 N N . ASP A 1 319 ? 97.222 79.363 -20.221 1.00 47.73 319 ASP A N 1
ATOM 2431 C CA . ASP A 1 319 ? 97.486 78.240 -21.169 1.00 48.87 319 ASP A CA 1
ATOM 2432 C C . ASP A 1 319 ? 98.922 77.732 -20.894 1.00 48.12 319 ASP A C 1
ATOM 2433 O O . ASP A 1 319 ? 99.136 76.495 -20.926 1.00 47.38 319 ASP A O 1
ATOM 2438 N N . GLU A 1 320 ? 99.802 78.618 -20.422 1.00 47.82 320 GLU A N 1
ATOM 2439 C CA . GLU A 1 320 ? 101.220 78.229 -20.126 1.00 48.84 320 GLU A CA 1
ATOM 2440 C C . GLU A 1 320 ? 101.274 77.290 -18.872 1.00 47.00 320 GLU A C 1
ATOM 2441 O O . GLU A 1 320 ? 102.187 76.264 -18.894 1.00 48.20 320 GLU A O 1
ATOM 2447 N N . GLU A 1 321 ? 100.514 77.705 -17.802 1.00 44.96 321 GLU A N 1
ATOM 2448 C CA . GLU A 1 321 ? 100.541 76.879 -16.568 1.00 43.65 321 GLU A CA 1
ATOM 2449 C C . GLU A 1 321 ? 100.049 75.487 -16.928 1.00 42.55 321 GLU A C 1
ATOM 2450 O O . GLU A 1 321 ? 100.642 74.503 -16.444 1.00 42.51 321 GLU A O 1
ATOM 2456 N N . LEU A 1 322 ? 98.942 75.425 -17.677 1.00 41.64 322 LEU A N 1
ATOM 2457 C CA . LEU A 1 322 ? 98.284 74.164 -18.045 1.00 40.63 322 LEU A CA 1
ATOM 2458 C C . LEU A 1 322 ? 99.192 73.284 -18.903 1.00 42.32 322 LEU A C 1
ATOM 2459 O O . LEU A 1 322 ? 99.278 72.099 -18.595 1.00 41.02 322 LEU A O 1
ATOM 2464 N N . MET A 1 323 ? 99.836 73.817 -19.945 1.00 44.56 323 MET A N 1
ATOM 2465 C CA . MET A 1 323 ? 100.685 72.955 -20.802 1.00 47.32 323 MET A CA 1
ATOM 2466 C C . MET A 1 323 ? 101.904 72.481 -19.988 1.00 47.31 323 MET A C 1
ATOM 2467 O O . MET A 1 323 ? 102.414 71.330 -20.283 1.00 48.78 323 MET A O 1
ATOM 247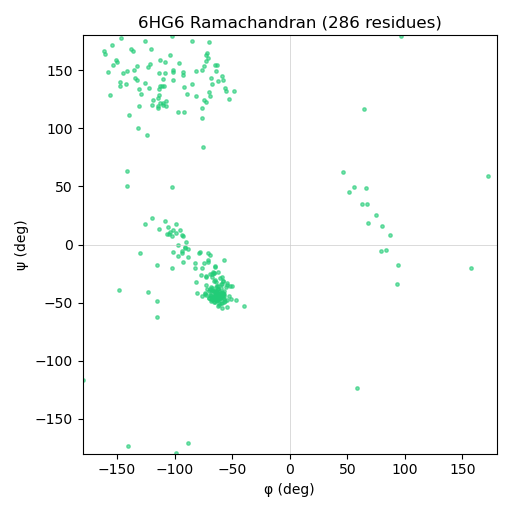2 N N . MET A 1 324 ? 102.347 73.280 -18.980 1.00 46.64 324 MET A N 1
ATOM 2473 C CA . MET A 1 324 ? 103.497 72.873 -18.137 1.00 47.82 324 MET A CA 1
ATOM 2474 C C . MET A 1 324 ? 103.057 71.745 -17.195 1.00 45.71 324 MET A C 1
ATOM 2475 O O . MET A 1 324 ? 103.791 70.757 -17.028 1.00 45.35 324 MET A O 1
ATOM 2480 N N . ILE A 1 325 ? 101.882 71.898 -16.601 1.00 43.27 325 ILE A N 1
ATOM 2481 C CA . ILE A 1 325 ? 101.352 70.891 -15.645 1.00 42.08 325 ILE A CA 1
ATOM 2482 C C . ILE A 1 325 ? 101.143 69.551 -16.383 1.00 42.76 325 ILE A C 1
ATOM 2483 O O . ILE A 1 325 ? 101.263 68.441 -15.784 1.00 43.34 325 ILE A O 1
ATOM 2488 N N . ASP A 1 326 ? 100.616 69.640 -17.609 1.00 43.90 326 ASP A N 1
ATOM 2489 C CA . ASP A 1 326 ? 100.430 68.433 -18.452 1.00 45.31 326 ASP A CA 1
ATOM 2490 C C . ASP A 1 326 ? 101.786 67.816 -18.832 1.00 48.19 326 ASP A C 1
ATOM 2491 O O . ASP A 1 326 ? 101.975 66.592 -18.659 1.00 47.36 326 ASP A O 1
ATOM 2496 N N . GLU A 1 327 ? 102.735 68.610 -19.281 1.00 50.88 327 GLU A N 1
ATOM 2497 C CA . GLU A 1 327 ? 104.013 68.010 -19.726 1.00 54.76 327 GLU A CA 1
ATOM 2498 C C . GLU A 1 327 ? 104.708 67.347 -18.513 1.00 54.48 327 GLU A C 1
ATOM 2499 O O . GLU A 1 327 ? 105.358 66.228 -18.712 1.00 57.86 327 GLU A O 1
ATOM 2505 N N . ILE A 1 328 ? 104.584 67.987 -17.319 1.00 53.03 328 ILE A N 1
ATOM 2506 C CA . ILE A 1 328 ? 105.275 67.555 -16.067 1.00 53.57 328 ILE A CA 1
ATOM 2507 C C . ILE A 1 328 ? 104.611 66.288 -15.521 1.00 52.54 328 ILE A C 1
ATOM 2508 O O . ILE A 1 328 ? 105.333 65.396 -15.077 1.00 53.00 328 ILE A O 1
ATOM 2513 N N A SER A 1 329 ? 103.277 66.236 -15.548 0.50 50.69 329 SER A N 1
ATOM 2514 N N B SER A 1 329 ? 103.276 66.236 -15.542 0.50 50.27 329 SER A N 1
ATOM 2515 C CA A SER A 1 329 ? 102.438 65.122 -15.028 0.50 49.98 329 SER A CA 1
ATOM 2516 C CA B SER A 1 329 ? 102.460 65.120 -14.989 0.50 49.29 329 SER A CA 1
ATOM 2517 C C A SER A 1 329 ? 102.464 63.924 -15.972 0.50 51.76 329 SER A C 1
ATOM 2518 C C B SER A 1 329 ? 102.371 63.957 -15.987 0.50 51.19 329 SER A C 1
ATOM 2519 O O A SER A 1 329 ? 102.136 62.827 -15.518 0.50 50.73 329 SER A O 1
ATOM 2520 O O B SER A 1 329 ? 101.894 62.900 -15.581 0.50 50.02 329 SER A O 1
ATOM 2525 N N . ALA A 1 330 ? 102.805 64.142 -17.239 1.00 55.15 330 ALA A N 1
ATOM 2526 C CA . ALA A 1 330 ? 102.860 63.079 -18.272 1.00 59.16 330 ALA A CA 1
ATOM 2527 C C . ALA A 1 330 ? 103.901 62.039 -17.842 1.00 64.47 330 ALA A C 1
ATOM 2528 O O . ALA A 1 330 ? 105.029 62.457 -17.520 1.00 64.60 330 ALA A O 1
ATOM 2530 N N . ASN A 1 331 ? 103.522 60.756 -17.789 1.00 69.32 331 ASN A N 1
ATOM 2531 C CA . ASN A 1 331 ? 104.444 59.630 -17.457 1.00 75.95 331 ASN A CA 1
ATOM 2532 C C . ASN A 1 331 ? 105.600 59.617 -18.471 1.00 80.29 331 ASN A C 1
ATOM 2533 O O . ASN A 1 331 ? 106.685 60.195 -18.290 1.00 84.00 331 ASN A O 1
#

Organism: Clostridium beijerinckii (NCBI:txid1520)

Solvent-accessible surface area: 14420 Å² total; per-residue (Å²): 242,35,149,8,34,188,103,29,94,105,124,12,105,67,34,107,0,29,141,23,71,21,111,0,0,12,0,0,0,8,0,147,92,60,0,5,68,143,32,92,35,92,46,3,42,85,0,0,15,17,0,0,45,48,0,0,13,0,0,2,0,0,0,37,20,6,97,91,68,2,11,0,0,99,27,0,0,111,0,7,159,76,27,0,56,115,31,32,136,68,3,23,0,0,0,0,0,0,76,103,22,70,134,48,109,115,0,22,103,0,29,96,120,0,0,38,32,0,1,71,66,0,15,176,40,1,56,25,147,62,0,6,0,1,0,2,14,54,62,15,126,137,20,83,30,96,63,1,0,92,0,1,20,40,0,19,116,60,45,72,2,80,51,0,0,0,1,36,1,47,2,110,31,0,82,109,0,5,61,28,0,103,154,48,168,8,59,9,14,0,0,5,6,105,0,1,0,46,35,48,70,3,70,124,48,32,0,18,174,4,0,125,115,61,12,25,0,0,0,0,36,30,5,39,10,159,13,26,0,25,90,148,82,50,98,89,211,166,90,158,140,60,70,70,17,0,118,99,0,22,65,10,0,112,135,34,58,7,40,2,8,32,0,0,0,0,2,1,4,54,44,106,35,6,4,0,0,11,7,46,5,56,114,40,62,66,0,100,71,8,20,38,1,1,85,88,53,55,32,82,128,123,30,41,110,81,0,67,102,11,10,60,207

B-factor: mean 32.31, std 16.35, range [10.48, 129.4]

Foldseek 3Di:
DQDAAPCQQVAWDWAFQFPHPDTFTQEAAEQLPQQAPPHDLVQVLLQVSLCSSNNHQEYEEEQQRHVVRNRSLLSLLVSCVPPCVVPNVSHAYEYEAADARDDDDQRHHQALSNQQVSLVSSCVSNVHQAGAEYEHAEHHPPYPLLRRLVSQLCCCVVVRYVAYEYEHDFLVVVLVSLVSCVVSVGHYAEYEYADWLQDCRNVPRNNLVSCNVSRHAYEHEPLCVVVLQFCVPPDDVVDPLSSQLNVQLQVLQVVVVHGSLLVSSLQCVLDSRHRHYYDYDNHSVVSVRNSCSSVPSDDDPVSVVSSNVSSPD